Protein 6BZS (pdb70)

Foldseek 3Di:
DADFFKFWAQWWWDQDLPDDTQAGGDGDTFHWLFEEEEEEDPSLCLQVVVVVVVVNTDTNDTDMDGPWFEFEQDQQFDFDQFFLQCRQCVVPDDDPVLLVLLCQQLVNQVVQVPAPVRRRFTDDDVTDDDDRSNRLSSRVSSRLSVVIQEYEYEQSLQVPDDVSSCSNCVQDPFDPHSNRRHHYYHYHHDCPCQQRGQKYFYGGSNYTDDIDHPVVVVVVCDRVVVSVVD

Sequence (230 aa):
AGKDCITIHSATFAWSQESPPCLHRINLTVPQGCLLAVVGPVGAGKSSLLSALLGELSKVEGFVSIEGAVAYVPQEAWVQNTSVVENVCFGQELDPPWLERVLEACALQPDVDSFPEGIHTSIGEQGMNLSGGQKQRLSLARAVYRKAAVYLLDDPLAALDAHVGQHVFNQVIGPGGLLQGTTRILVTHALHILPQADWIIVLANGAIAEMGSYQELLQRKGALVCLLDQ

Organism: Homo sapiens (NCBI:txid9606)

Radius of gyration: 18.15 Å; Cα contacts (8 Å, |Δi|>4): 486; chains: 1; bounding box: 39×46×46 Å

CATH classification: 3.40.50.300

Solvent-accessible surface area: 11329 Å² total; per-residue (Å²): 158,44,152,90,6,0,38,6,107,46,0,13,6,0,168,43,102,156,39,113,56,31,0,83,170,1,74,16,62,4,29,86,24,9,3,4,0,0,0,8,62,150,70,4,16,16,47,13,6,0,19,6,17,57,61,119,16,26,88,60,113,30,110,35,44,50,121,40,69,56,6,73,0,36,87,147,13,172,20,66,102,36,18,1,15,91,1,0,5,96,75,53,139,98,64,84,96,42,6,112,156,0,3,84,7,0,12,2,39,96,28,10,116,88,21,109,100,18,51,121,5,57,1,22,160,183,16,57,138,22,62,56,20,26,71,27,15,2,5,0,0,35,4,1,7,108,133,9,41,0,0,0,0,6,11,1,27,61,102,24,114,72,144,56,12,79,63,0,9,75,92,0,0,0,92,59,7,49,5,105,52,19,0,8,4,7,0,6,95,56,33,134,17,0,76,78,10,69,95,0,1,4,1,45,129,2,31,57,53,23,76,2,30,44,120,91,0,50,158,113,169,24,34,0,34,70,23,65,130,156

B-factor: mean 27.53, std 11.67, range [9.38, 108.37]

GO terms:
  GO:0005576 extracellular region (C, IDA)
  GO:0010467 gene expression (P, IDA)
  GO:0055062 phosphate ion homeostasis (P, IDA)
  GO:0055074 calcium ion homeostasis (P, IDA)
  GO:0046034 ATP metabolic process (P, IDA)
  GO:0015431 ABC-type glutathione S-conjugate transporter activity (F, IDA)
  GO:0005524 ATP binding (F, IDA)
  GO:0009925 basal plasma membrane (C, IDA)
  GO:0016323 basolateral plasma membrane (C, IDA)
  GO:0042626 ATPase-coupled transmembrane transporter activity (F, IDA)
  GO:0015867 ATP transport (P, IDA)
  GO:0071716 leukotriene transport (P, IDA)
  GO:0015431 ABC-type glutathione S-conjugate transporter activity (F, EXP)
  GO:0005524 ATP binding (F, TAS)
  GO:0005886 plasma membrane (C, TAS)
  GO:0009410 response to xenobiotic stimulus (P, TAS)
  GO:0042626 ATPase-coupled transmembrane transporter activity (F, TAS)
  GO:0055085 transmembrane transport (P, TAS)
  GO:0005515 protein binding (F, IPI)
  GO:0005886 plasma membrane (C, IDA)

InterPro domains:
  IPR003439 ABC transporter-like, ATP-binding domain [PF00005] (646-780)
  IPR003439 ABC transporter-like, ATP-binding domain [PF00005] (1283-1430)
  IPR003439 ABC transporter-like, ATP-binding domain [PS50893] (629-853)
  IPR003439 ABC transporter-like, ATP-binding domain [PS50893] (1265-1499)
  IPR003593 AAA+ ATPase domain [SM00382] (655-845)
  IPR003593 AAA+ ATPase domain [SM00382] (1291-1478)
  IPR005292 Multi drug resistance-associated protein [TIGR00957] (27-1502)
  IPR011527 ABC transporter type 1, transmembrane domain [PF00664] (312-578)
  IPR011527 ABC transporter type 1, transmembrane domain [PF00664] (948-1215)
  IPR011527 ABC transporter type 1, transmembrane domain [PS50929] (312-593)
  IPR011527 ABC transporter type 1, transmembrane domain [PS50929] (950-1228)
  IPR017871 ABC transporter-like, conserved site [PS00211] (753-767)
  IPR017871 ABC transporter-like, conserved site [PS00211] (1402-1416)
  IPR027417 P-loop containing nucleoside triphosphate hydrolase [G3DSA:3.40.50.300] (623-859)
  IPR027417 P-loop containing nucleoside triphosphate hydrolase [G3DSA:3.40.50.300] (1251-1496)
  IPR027417 P-loop containing nucleoside triphosphate hydrolase [SSF52540] (627-848)
  IPR027417 P-loop containing nucleoside triphosphate hydrolase [SSF52540] (1257-1498)
  IPR036640 ABC transporter type 1, transmembrane domain superfamily [G3DSA:1.20.1560.10] (281-610)
  IPR036640 ABC transporter type 1, transmembrane domain superfamily [G3DSA:1.20.1560.10] (923-1245)
  IPR036640 ABC transporter type 1, transmembrane domain superfamily [SSF90123] (297-601)

Structure (mmCIF, N/CA/C/O backbone):
data_6BZS
#
_entry.id   6BZS
#
_cell.length_a   94.204
_cell.length_b   94.204
_cell.length_c   46.110
_cell.angle_alpha   90.000
_cell.angle_beta   90.000
_cell.angle_gamma   120.000
#
_symmetry.space_group_name_H-M   'P 32 2 1'
#
loop_
_entity.id
_entity.type
_entity.pdbx_description
1 polymer 'Multidrug resistance-associated protein 6'
2 non-polymer 'SULFATE ION'
3 water water
#
loop_
_atom_site.group_PDB
_atom_site.id
_atom_site.type_symbol
_atom_site.label_atom_id
_atom_site.label_alt_id
_atom_site.label_comp_id
_atom_site.label_asym_id
_atom_site.label_entity_id
_atom_site.label_seq_id
_atom_site.pdbx_PDB_ins_code
_atom_site.Cartn_x
_atom_site.Cartn_y
_atom_site.Cartn_z
_atom_site.occupancy
_atom_site.B_iso_or_equiv
_atom_site.auth_seq_id
_atom_site.auth_comp_id
_atom_site.auth_asym_id
_atom_site.auth_atom_id
_atom_site.pdbx_PDB_model_num
ATOM 1 N N . ALA A 1 3 ? -10.22862 -32.01136 -24.17198 1.000 48.43715 624 ALA A N 1
ATOM 2 C CA . ALA A 1 3 ? -9.47545 -32.44080 -22.99742 1.000 52.03604 624 ALA A CA 1
ATOM 3 C C . ALA A 1 3 ? -8.31189 -31.49791 -22.69644 1.000 45.98497 624 ALA A C 1
ATOM 4 O O . ALA A 1 3 ? -7.78723 -30.83337 -23.59096 1.000 51.77194 624 ALA A O 1
ATOM 6 N N . GLY A 1 4 ? -7.91508 -31.44960 -21.42135 1.000 48.87456 625 GLY A N 1
ATOM 7 C CA . GLY A 1 4 ? -6.82922 -30.59084 -20.99988 1.000 45.88171 625 GLY A CA 1
ATOM 8 C C . GLY A 1 4 ? -5.46215 -31.14216 -21.36577 1.000 35.76601 625 GLY A C 1
ATOM 9 O O . GLY A 1 4 ? -5.30514 -32.31366 -21.70502 1.000 33.88994 625 GLY A O 1
ATOM 10 N N . LYS A 1 5 ? -4.46559 -30.26206 -21.28060 1.000 38.33933 626 LYS A N 1
ATOM 11 C CA . LYS A 1 5 ? -3.09870 -30.59166 -21.66981 1.000 36.62160 626 LYS A CA 1
ATOM 12 C C . LYS A 1 5 ? -2.54916 -31.74113 -20.82325 1.000 29.38176 626 LYS A C 1
ATOM 13 O O . LYS A 1 5 ? -2.93102 -31.92664 -19.66533 1.000 23.98261 626 LYS A O 1
ATOM 19 N N . ASP A 1 6 ? -1.65947 -32.53471 -21.42628 1.000 27.08623 627 ASP A N 1
ATOM 20 C CA . ASP A 1 6 ? -1.00042 -33.63127 -20.72049 1.000 25.36257 627 ASP A CA 1
ATOM 21 C C . ASP A 1 6 ? -0.05373 -33.07647 -19.65778 1.000 27.33023 627 ASP A C 1
ATOM 22 O O . ASP A 1 6 ? 0.88642 -32.34225 -19.97798 1.000 29.26273 627 ASP A O 1
ATOM 27 N N . CYS A 1 7 ? -0.29180 -33.43069 -18.39317 1.000 28.10957 628 CYS A N 1
ATOM 28 C CA . CYS A 1 7 ? 0.56890 -33.00827 -17.29059 1.000 21.71152 628 CYS A CA 1
ATOM 29 C C . CYS A 1 7 ? 1.50451 -34.12418 -16.83729 1.000 18.27683 628 CYS A C 1
ATOM 30 O O . CYS A 1 7 ? 2.72399 -33.94502 -16.80990 1.000 23.37779 628 CYS A O 1
ATOM 33 N N . ILE A 1 8 ? 0.95194 -35.27196 -16.45935 1.000 20.73400 629 ILE A N 1
ATOM 34 C CA . ILE A 1 8 ? 1.73172 -36.43761 -16.05800 1.000 20.81705 629 ILE A CA 1
ATOM 35 C C . ILE A 1 8 ? 1.53603 -37.50954 -17.11446 1.000 19.92153 629 ILE A C 1
ATOM 36 O O . ILE A 1 8 ? 0.40013 -37.79734 -17.50407 1.000 19.49295 629 ILE A O 1
ATOM 41 N N . THR A 1 9 ? 2.63401 -38.09315 -17.58311 1.000 20.99760 630 THR A N 1
ATOM 42 C CA . THR A 1 9 ? 2.58667 -39.19984 -18.53068 1.000 18.61421 630 THR A CA 1
ATOM 43 C C . THR A 1 9 ? 3.31144 -40.38056 -17.90908 1.000 21.66845 630 THR A C 1
ATOM 44 O O . THR A 1 9 ? 4.50145 -40.28510 -17.59104 1.000 20.30005 630 THR A O 1
ATOM 48 N N . ILE A 1 10 ? 2.58933 -41.47680 -17.71298 1.000 23.38448 631 ILE A N 1
ATOM 49 C CA . ILE A 1 10 ? 3.15287 -42.71927 -17.20520 1.000 20.45846 631 ILE A CA 1
ATOM 50 C C . ILE A 1 10 ? 2.97312 -43.75473 -18.30261 1.000 18.79866 631 ILE A C 1
ATOM 51 O O . ILE A 1 10 ? 1.84014 -44.13738 -18.62291 1.000 18.64056 631 ILE A O 1
ATOM 56 N N . HIS A 1 11 ? 4.08954 -44.21865 -18.86433 1.000 23.07963 632 HIS A N 1
ATOM 57 C CA . HIS A 1 11 ? 4.13466 -44.93181 -20.14084 1.000 20.88469 632 HIS A CA 1
ATOM 58 C C . HIS A 1 11 ? 4.78974 -46.29508 -19.93258 1.000 19.14964 632 HIS A C 1
ATOM 59 O O . HIS A 1 11 ? 6.00457 -46.37435 -19.72119 1.000 18.03459 632 HIS A O 1
ATOM 66 N N . SER A 1 12 ? 3.98952 -47.36333 -19.99726 1.000 15.23795 633 SER A N 1
ATOM 67 C CA . SER A 1 12 ? 4.48883 -48.741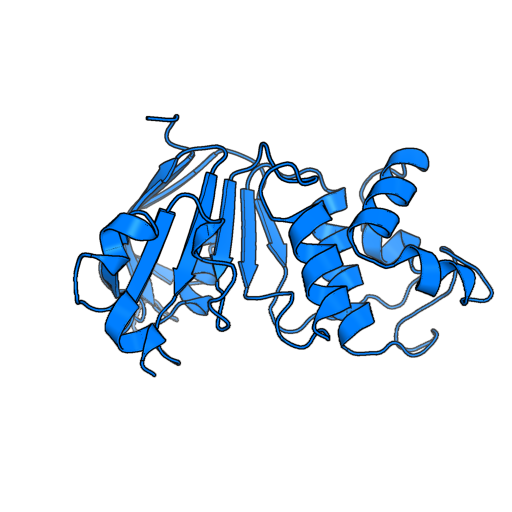49 -19.89569 1.000 16.29496 633 SER A CA 1
ATOM 68 C C . SER A 1 12 ? 5.36916 -48.93637 -18.66095 1.000 18.13092 633 SER A C 1
ATOM 69 O O . SER A 1 12 ? 6.37106 -49.65368 -18.69798 1.000 17.74219 633 SER A O 1
ATOM 72 N N . ALA A 1 13 ? 4.99161 -48.29641 -17.55450 1.000 18.49054 634 ALA A N 1
ATOM 73 C CA . ALA A 1 13 ? 5.87516 -48.16386 -16.40212 1.000 18.92319 634 ALA A CA 1
ATOM 74 C C . ALA A 1 13 ? 5.62266 -49.28773 -15.40319 1.000 16.47213 634 ALA A C 1
ATOM 75 O O . ALA A 1 13 ? 4.49871 -49.45746 -14.91500 1.000 20.42866 634 ALA A O 1
ATOM 77 N N . THR A 1 14 ? 6.67424 -50.04715 -15.10627 1.000 14.26231 635 THR A N 1
ATOM 78 C CA . THR A 1 14 ? 6.65795 -51.12136 -14.12078 1.000 18.43377 635 THR A CA 1
ATOM 79 C C . THR A 1 14 ? 7.67518 -50.78482 -13.03980 1.000 17.94359 635 THR A C 1
ATOM 80 O O . THR A 1 14 ? 8.81278 -50.41875 -13.35278 1.000 21.42539 635 THR A O 1
ATOM 84 N N . PHE A 1 15 ? 7.26818 -50.90772 -11.77692 1.000 15.13975 636 PHE A N 1
ATOM 85 C CA . PHE A 1 15 ? 8.07565 -50.47640 -10.64313 1.000 16.09853 636 PHE A CA 1
ATOM 86 C C . PHE A 1 15 ? 8.24229 -51.60791 -9.63565 1.000 18.28544 636 PHE A C 1
ATOM 87 O O . PHE A 1 15 ? 7.38236 -52.48540 -9.50847 1.000 17.19455 636 PHE A O 1
ATOM 95 N N . ALA A 1 16 ? 9.35110 -51.55686 -8.89759 1.000 17.90074 637 ALA A N 1
ATOM 96 C CA . ALA A 1 16 ? 9.62126 -52.49852 -7.82186 1.000 17.51846 637 ALA A CA 1
ATOM 97 C C . ALA A 1 16 ? 10.43189 -51.78857 -6.74255 1.000 19.39834 637 ALA A C 1
ATOM 98 O O . ALA A 1 16 ? 10.97144 -50.70184 -6.96142 1.000 16.89895 637 ALA A O 1
ATOM 100 N N . TRP A 1 17 ? 10.50676 -52.41373 -5.55780 1.000 14.24789 638 TRP A N 1
ATOM 101 C CA . TRP A 1 17 ? 11.30565 -51.83993 -4.47487 1.000 17.23297 638 TRP A CA 1
ATOM 102 C C . TRP A 1 17 ? 12.79663 -51.91441 -4.77773 1.000 18.26759 638 TRP A C 1
ATOM 103 O O . TRP A 1 17 ? 13.57225 -51.09346 -4.27262 1.000 18.49185 638 TRP A O 1
ATOM 114 N N . SER A 1 18 ? 13.20937 -52.88303 -5.59328 1.000 17.74122 639 SER A N 1
ATOM 115 C CA . SER A 1 18 ? 14.57203 -52.98584 -6.09275 1.000 18.28778 639 SER A CA 1
ATOM 116 C C . SER A 1 18 ? 14.50401 -53.49915 -7.52495 1.000 17.47612 639 SER A C 1
ATOM 117 O O . SER A 1 18 ? 13.45781 -53.95958 -7.98540 1.000 22.38257 639 SER A O 1
ATOM 120 N N . GLN A 1 19 ? 15.62554 -53.41038 -8.24526 1.000 19.30314 640 GLN A N 1
ATOM 121 C CA . GLN A 1 19 ? 15.62472 -53.86184 -9.63668 1.000 25.58726 640 GLN A CA 1
ATOM 122 C C . GLN A 1 19 ? 15.32858 -55.35145 -9.74490 1.000 23.35392 640 GLN A C 1
ATOM 123 O O . GLN A 1 19 ? 14.71513 -55.79010 -10.72372 1.000 22.61768 640 GLN A O 1
ATOM 129 N N . GLU A 1 20 ? 15.72939 -56.13485 -8.74141 1.000 22.43492 641 GLU A N 1
ATOM 130 C CA . GLU A 1 20 ? 15.57816 -57.58316 -8.75628 1.000 22.77170 641 GLU A CA 1
ATOM 131 C C . GLU A 1 20 ? 14.31404 -58.07119 -8.06116 1.000 23.48609 641 GLU A C 1
ATOM 132 O O . GLU A 1 20 ? 14.01638 -59.26643 -8.12940 1.000 21.85619 641 GLU A O 1
ATOM 138 N N . SER A 1 21 ? 13.57302 -57.19913 -7.39174 1.000 22.04040 642 SER A N 1
ATOM 139 C CA . SER A 1 21 ? 12.36609 -57.64845 -6.71587 1.000 21.85393 642 SER A CA 1
ATOM 140 C C . SER A 1 21 ? 11.25073 -57.87033 -7.72858 1.000 16.50424 642 SER A C 1
ATOM 141 O O . SER A 1 21 ? 11.26586 -57.29143 -8.81441 1.000 20.26160 642 SER A O 1
ATOM 144 N N . PRO A 1 22 ? 10.27380 -58.71374 -7.40722 1.000 19.33330 6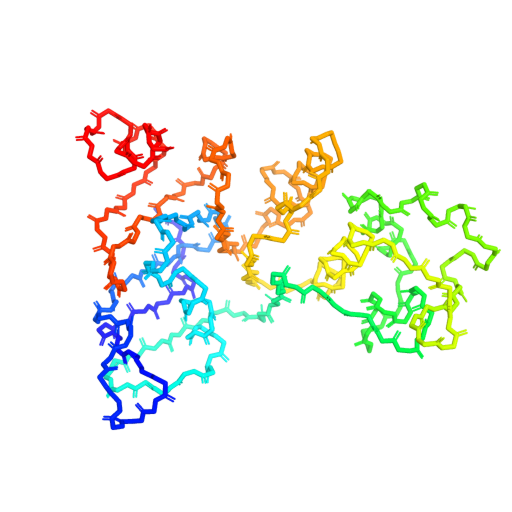43 PRO A N 1
ATOM 145 C CA . PRO A 1 22 ? 9.08324 -58.79172 -8.23997 1.000 17.06013 643 PRO A CA 1
ATOM 146 C C . PRO A 1 22 ? 8.38575 -57.44666 -8.25529 1.000 16.78654 643 PRO A C 1
ATOM 147 O O . PRO A 1 22 ? 8.38060 -56.73313 -7.24147 1.000 21.66159 643 PRO A O 1
ATOM 151 N N . PRO A 1 23 ? 7.82184 -57.04550 -9.38840 1.000 22.75267 644 PRO A N 1
ATOM 152 C CA . PRO A 1 23 ? 7.23716 -55.70352 -9.47325 1.000 18.09902 644 PRO A CA 1
ATOM 153 C C . PRO A 1 23 ? 6.09572 -55.52520 -8.48544 1.000 15.52045 644 PRO A C 1
ATOM 154 O O . PRO A 1 23 ? 5.32742 -56.45156 -8.21738 1.000 15.26217 644 PRO A O 1
ATOM 158 N N . CYS A 1 24 ? 6.00275 -54.31529 -7.93293 1.000 16.18321 645 CYS A N 1
ATOM 159 C CA . CYS A 1 24 ? 4.87852 -53.93109 -7.09104 1.000 13.52447 645 CYS A CA 1
ATOM 160 C C . CYS A 1 24 ? 3.84272 -53.10400 -7.83525 1.000 16.04396 645 CYS A C 1
ATOM 161 O O . CYS A 1 24 ? 2.70883 -52.98664 -7.35928 1.000 18.07655 645 CYS A O 1
ATOM 164 N N . LEU A 1 25 ? 4.21111 -52.51878 -8.97486 1.000 18.10291 646 LEU A N 1
ATOM 165 C CA . LEU A 1 25 ? 3.28175 -51.81626 -9.85106 1.000 16.91330 646 LEU A CA 1
ATOM 166 C C . LEU A 1 25 ? 3.49399 -52.33330 -11.26456 1.000 14.91852 646 LEU A C 1
ATOM 167 O O . LEU A 1 25 ? 4.61717 -52.29100 -11.77928 1.000 13.42169 646 LEU A O 1
ATOM 172 N N . HIS A 1 26 ? 2.41941 -52.81776 -11.88972 1.000 16.89545 647 HIS A N 1
ATOM 173 C CA . HIS A 1 26 ? 2.50349 -53.56343 -13.14498 1.000 19.95867 647 HIS A CA 1
ATOM 174 C C . HIS A 1 26 ? 2.05863 -52.68904 -14.31553 1.000 18.28498 647 HIS A C 1
ATOM 175 O O . HIS A 1 26 ? 0.87285 -52.37267 -14.44266 1.000 17.60016 647 HIS A O 1
ATOM 182 N N . ARG A 1 27 ? 3.01546 -52.31329 -15.16693 1.000 16.59436 648 ARG A N 1
ATOM 183 C CA . ARG A 1 27 ? 2.76151 -51.70913 -16.47368 1.000 20.31967 648 ARG A CA 1
ATOM 184 C C . ARG A 1 27 ? 1.68835 -50.62529 -16.43044 1.000 19.02616 648 ARG A C 1
ATOM 185 O O . ARG A 1 27 ? 0.61761 -50.77860 -17.02962 1.000 19.48744 648 ARG A O 1
ATOM 193 N N . ILE A 1 28 ? 1.95649 -49.53048 -15.71862 1.000 17.58065 649 ILE A N 1
ATOM 194 C CA . ILE A 1 28 ? 1.01993 -48.41609 -15.71084 1.000 13.82866 649 ILE A CA 1
ATOM 195 C C . ILE A 1 28 ? 1.05470 -47.71848 -17.06416 1.000 15.83724 649 ILE A C 1
ATOM 196 O O . ILE A 1 28 ? 2.12455 -47.50852 -17.65071 1.000 17.90136 649 ILE A O 1
ATOM 201 N N . ASN A 1 29 ? -0.12491 -47.37085 -17.57323 1.000 19.09804 650 ASN A N 1
ATOM 202 C CA . ASN A 1 29 ? -0.27030 -46.60433 -18.80706 1.000 15.25471 650 ASN A CA 1
ATOM 203 C C . ASN A 1 29 ? -1.34239 -45.55829 -18.54357 1.000 14.79928 650 ASN A C 1
ATOM 204 O O . ASN A 1 29 ? -2.52744 -45.89358 -18.46863 1.000 17.49322 650 ASN A O 1
ATOM 209 N N . LEU A 1 30 ? -0.93532 -44.29742 -18.40478 1.000 18.68904 651 LEU A N 1
ATOM 210 C CA . LEU A 1 30 ? -1.84227 -43.29749 -17.86145 1.000 17.75673 651 LEU A CA 1
ATOM 211 C C . LEU A 1 30 ? -1.27171 -41.90814 -18.10036 1.000 19.31762 651 LEU A C 1
ATOM 212 O O . LEU A 1 30 ? -0.09183 -41.66783 -17.83706 1.000 18.95191 651 LEU A O 1
ATOM 217 N N . THR A 1 31 ? -2.11953 -40.98830 -18.55559 1.000 18.96012 652 THR A N 1
ATOM 218 C CA . THR A 1 31 ? -1.80982 -39.56899 -18.47730 1.000 15.23848 652 THR A CA 1
ATOM 219 C C . THR A 1 31 ? -2.87204 -38.85644 -17.65725 1.000 18.06329 652 THR A C 1
ATOM 220 O O . THR A 1 31 ? -4.06285 -39.15780 -17.77010 1.000 16.36680 652 THR A O 1
ATOM 224 N N . VAL A 1 32 ? -2.43359 -37.91936 -16.83029 1.000 21.68224 653 VAL A N 1
ATOM 225 C CA . VAL A 1 32 ? -3.32595 -37.06706 -16.05131 1.000 18.69168 653 VAL A CA 1
ATOM 226 C C . VAL A 1 32 ? -3.38012 -35.70031 -16.72238 1.000 17.31408 653 VAL A C 1
ATOM 227 O O . VAL A 1 32 ? -2.32320 -35.10162 -16.95545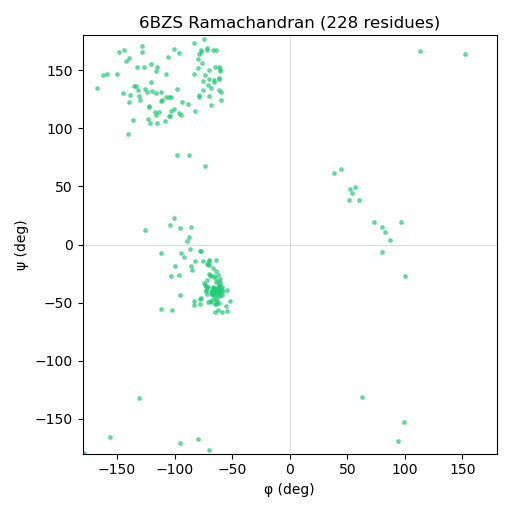 1.000 20.10816 653 VAL A O 1
ATOM 231 N N . PRO A 1 33 ? -4.56154 -35.18000 -17.03863 1.000 16.09236 654 PRO A N 1
ATOM 232 C CA . PRO A 1 33 ? -4.64392 -33.82439 -17.59279 1.000 24.35024 654 PRO A CA 1
ATOM 233 C C . PRO A 1 33 ? -4.30597 -32.76602 -16.55124 1.000 22.45289 654 PRO A C 1
ATOM 234 O O . PRO A 1 33 ? -4.53947 -32.93723 -15.35165 1.000 19.50543 654 PRO A O 1
ATOM 238 N N . GLN A 1 34 ? -3.75620 -31.65300 -17.03164 1.000 23.80896 655 GLN A N 1
ATOM 239 C CA . GLN A 1 34 ? -3.36695 -30.56311 -16.14713 1.000 23.37528 655 GLN A CA 1
ATOM 240 C C . GLN A 1 34 ? -4.59256 -29.93296 -15.49662 1.000 23.10233 655 GLN A C 1
ATOM 241 O O . GLN A 1 34 ? -5.64229 -29.77841 -16.12746 1.000 19.67338 655 GLN A O 1
ATOM 247 N N . GLY A 1 35 ? -4.45257 -29.57361 -14.22171 1.000 20.31579 656 GLY A N 1
ATOM 248 C CA . GLY A 1 35 ? -5.46396 -28.80110 -13.52958 1.000 18.46613 656 GLY A CA 1
ATOM 249 C C . GLY A 1 35 ? -6.62467 -29.58777 -12.97169 1.000 20.88790 656 GLY A C 1
ATOM 250 O O . GLY A 1 35 ? -7.61092 -28.97845 -12.54044 1.000 27.09246 656 GLY A O 1
ATOM 251 N N . CYS A 1 36 ? -6.54626 -30.91279 -12.95823 1.000 15.13915 657 CYS A N 1
ATOM 252 C CA . CYS A 1 36 ? -7.64776 -31.74995 -12.51456 1.000 19.21259 657 CYS A CA 1
ATOM 253 C C . CYS A 1 36 ? -7.36218 -32.33126 -11.13741 1.000 22.29647 657 CYS A C 1
ATOM 254 O O . CYS A 1 36 ? -6.21915 -32.37331 -10.67078 1.000 23.90497 657 CYS A O 1
ATOM 257 N N . LEU A 1 37 ? -8.42926 -32.77369 -10.48809 1.000 20.87703 658 LEU A N 1
ATOM 258 C CA . LEU A 1 37 ? -8.34093 -33.54944 -9.25912 1.000 19.54064 658 LEU A CA 1
ATOM 259 C C . LEU A 1 37 ? -8.60037 -35.00281 -9.63506 1.000 19.71648 658 LEU A C 1
ATOM 260 O O . LEU A 1 37 ? -9.69350 -35.34616 -10.09735 1.000 16.84414 658 LEU A O 1
ATOM 265 N N . LEU A 1 38 ? -7.58864 -35.84648 -9.46947 1.000 20.84372 659 LEU A N 1
ATOM 266 C CA . LEU A 1 38 ? -7.70249 -37.27062 -9.74549 1.000 19.20527 659 LEU A CA 1
ATOM 267 C C . LEU A 1 38 ? -7.72059 -38.02647 -8.42704 1.000 19.15955 659 LEU A C 1
ATOM 268 O O . LEU A 1 38 ? -6.83390 -37.83850 -7.58643 1.000 18.79575 659 LEU A O 1
ATOM 273 N N . ALA A 1 39 ? -8.73397 -38.86437 -8.24019 1.000 17.32860 660 ALA A N 1
ATOM 274 C CA . ALA A 1 39 ? -8.84205 -39.68666 -7.04467 1.000 18.55875 660 ALA A CA 1
ATOM 275 C C . ALA A 1 39 ? -8.30691 -41.07772 -7.34385 1.000 15.86167 660 ALA A C 1
ATOM 276 O O . ALA A 1 39 ? -8.63609 -41.66817 -8.38060 1.000 16.83964 660 ALA A O 1
ATOM 278 N N . VAL A 1 40 ? -7.47900 -41.58900 -6.44182 1.000 13.07282 661 VAL A N 1
ATOM 279 C CA . VAL A 1 40 ? -6.90560 -42.92424 -6.54997 1.000 14.51771 661 VAL A CA 1
ATOM 280 C C . VAL A 1 40 ? -7.47613 -43.75809 -5.41219 1.000 20.28685 661 VAL A C 1
ATOM 281 O O . VAL A 1 40 ? -7.19445 -43.49491 -4.23538 1.000 21.98930 661 VAL A O 1
ATOM 285 N N . VAL A 1 41 ? -8.27371 -44.77018 -5.75486 1.000 16.23460 662 VAL A N 1
ATOM 286 C CA . VAL A 1 41 ? -8.94822 -45.60247 -4.76872 1.000 17.80568 662 VAL A CA 1
ATOM 287 C C . VAL A 1 41 ? -8.67302 -47.06982 -5.07739 1.000 16.37451 662 VAL A C 1
ATOM 288 O O . VAL A 1 41 ? -8.20159 -47.42952 -6.15734 1.000 15.13363 662 VAL A O 1
ATOM 292 N N . GLY A 1 42 ? -8.98384 -47.91643 -4.09880 1.000 18.25533 663 GLY A N 1
ATOM 293 C CA . GLY A 1 42 ? -8.75374 -49.33713 -4.18820 1.000 17.45402 663 GLY A CA 1
ATOM 294 C C . GLY A 1 42 ? -8.54787 -49.93068 -2.80901 1.000 23.57811 663 GLY A C 1
ATOM 295 O O . GLY A 1 42 ? -8.28624 -49.21329 -1.83611 1.000 17.99896 663 GLY A O 1
ATOM 296 N N . PRO A 1 43 ? -8.65504 -51.25590 -2.69897 1.000 19.72529 664 PRO A N 1
ATOM 297 C CA . PRO A 1 43 ? -8.55159 -51.90827 -1.38633 1.000 21.17657 664 PRO A CA 1
ATOM 298 C C . PRO A 1 43 ? -7.17259 -51.71179 -0.77549 1.000 18.02190 664 PRO A C 1
ATOM 299 O O . PRO A 1 43 ? -6.22096 -51.29120 -1.43491 1.000 19.39576 664 PRO A O 1
ATOM 303 N N . VAL A 1 44 ? -7.06498 -52.03894 0.51536 1.000 17.39185 665 VAL A N 1
ATOM 304 C CA . VAL A 1 44 ? -5.76781 -51.97231 1.18055 1.000 17.87671 665 VAL A CA 1
ATOM 305 C C . VAL A 1 44 ? -4.80674 -52.93122 0.49438 1.000 19.15978 665 VAL A C 1
ATOM 306 O O . VAL A 1 44 ? -5.15108 -54.08279 0.20270 1.000 16.54646 665 VAL A O 1
ATOM 310 N N . GLY A 1 45 ? -3.59931 -52.44981 0.20637 1.000 18.59839 666 GLY A N 1
ATOM 311 C CA . GLY A 1 45 ? -2.61384 -53.25389 -0.47730 1.000 15.27556 666 GLY A CA 1
ATOM 312 C C . GLY A 1 45 ? -2.68464 -53.21523 -1.98645 1.000 17.54141 666 GLY A C 1
ATOM 313 O O . GLY A 1 45 ? -1.91895 -53.93251 -2.64008 1.000 17.82876 666 GLY A O 1
ATOM 314 N N . ALA A 1 46 ? -3.57478 -52.40475 -2.56402 1.000 16.18946 667 ALA A N 1
ATOM 315 C CA . ALA A 1 46 ? -3.68944 -52.31111 -4.01468 1.000 17.15946 667 ALA A CA 1
ATOM 316 C C . ALA A 1 46 ? -2.59672 -51.45858 -4.64559 1.000 17.61648 667 ALA A C 1
ATOM 317 O O . ALA A 1 46 ? -2.53526 -51.38313 -5.87439 1.000 16.52948 667 ALA A O 1
ATOM 319 N N . GLY A 1 47 ? -1.74783 -50.82107 -3.84672 1.000 17.10618 668 GLY A N 1
ATOM 320 C CA . GLY A 1 47 ? -0.64907 -50.03405 -4.35946 1.000 14.12611 668 GLY A CA 1
ATOM 321 C C . GLY A 1 47 ? -0.88640 -48.54426 -4.48944 1.000 14.24552 668 GLY A C 1
ATOM 322 O O . GLY A 1 47 ? -0.15296 -47.89037 -5.23632 1.000 17.20277 668 GLY A O 1
ATOM 323 N N . LYS A 1 48 ? -1.88065 -47.98656 -3.79524 1.000 15.00124 669 LYS A N 1
ATOM 324 C CA . LYS A 1 48 ? -2.16865 -46.56189 -3.93682 1.000 15.62977 669 LYS A CA 1
ATOM 325 C C . LYS A 1 48 ? -0.99593 -45.71471 -3.45429 1.000 19.00597 669 LYS A C 1
ATOM 326 O O . LYS A 1 48 ? -0.58307 -44.76545 -4.12895 1.000 17.50423 669 LYS A O 1
ATOM 332 N N . SER A 1 49 ? -0.43800 -46.04921 -2.28641 1.000 17.08590 670 SER A N 1
ATOM 333 C CA . SER A 1 49 ? 0.66204 -45.25541 -1.74539 1.000 19.22628 670 SER A CA 1
ATOM 334 C C . SER A 1 49 ? 1.91735 -45.39126 -2.59559 1.000 18.12980 670 SER A C 1
ATOM 335 O O . SER A 1 49 ? 2.59971 -44.39603 -2.86548 1.000 18.45298 670 SER A O 1
ATOM 338 N N . SER A 1 50 ? 2.23900 -46.61141 -3.02985 1.000 15.21553 671 SER A N 1
ATOM 339 C CA . SER A 1 50 ? 3.42016 -46.80139 -3.86163 1.000 19.61619 671 SER A CA 1
ATOM 340 C C . SER A 1 50 ? 3.30729 -46.08322 -5.20212 1.000 17.93603 671 SER A C 1
ATOM 341 O O . SER A 1 50 ? 4.33776 -45.76990 -5.80900 1.000 17.09790 671 SER A O 1
ATOM 344 N N . LEU A 1 51 ? 2.08713 -45.79860 -5.67106 1.000 17.42386 672 LEU A N 1
ATOM 345 C CA . LEU A 1 51 ? 1.93919 -45.05196 -6.91911 1.000 19.18057 672 LEU A CA 1
ATOM 346 C C . LEU A 1 51 ? 2.46438 -43.63158 -6.77234 1.000 18.77254 672 LEU A C 1
ATOM 347 O O . LEU A 1 51 ? 3.10349 -43.10155 -7.68879 1.000 23.78560 672 LEU A O 1
ATOM 352 N N . LEU A 1 52 ? 2.19876 -42.99406 -5.62992 1.000 19.40729 673 LEU A N 1
ATOM 353 C CA . LEU A 1 52 ? 2.76176 -41.66841 -5.38978 1.000 21.60919 673 LEU A CA 1
ATOM 354 C C . LEU A 1 52 ? 4.27212 -41.74108 -5.21074 1.000 18.14324 673 LEU A C 1
ATOM 355 O O . LEU A 1 52 ? 5.00479 -40.87000 -5.69655 1.000 19.27115 673 LEU A O 1
ATOM 360 N N . SER A 1 53 ? 4.75268 -42.76711 -4.50437 1.000 16.40720 674 SER A N 1
ATOM 361 C CA . SER A 1 53 ? 6.18970 -42.93398 -4.32648 1.000 16.33752 674 SER A CA 1
ATOM 362 C C . SER A 1 53 ? 6.88062 -43.14442 -5.66483 1.000 19.44372 674 SER A C 1
ATOM 363 O O . SER A 1 53 ? 7.99475 -42.65468 -5.88086 1.000 18.88080 674 SER A O 1
ATOM 366 N N . ALA A 1 54 ? 6.23412 -43.87131 -6.57764 1.000 15.09420 675 ALA A N 1
ATOM 367 C CA . ALA A 1 54 ? 6.81733 -44.06927 -7.90013 1.000 18.81562 675 ALA A CA 1
ATOM 368 C C . ALA A 1 54 ? 6.91531 -42.75160 -8.65916 1.000 19.10951 675 ALA A C 1
ATOM 369 O O . ALA A 1 54 ? 7.90169 -42.50542 -9.36311 1.000 20.73131 675 ALA A O 1
ATOM 371 N N . LEU A 1 55 ? 5.91208 -41.87986 -8.50869 1.000 16.72841 676 LEU A N 1
ATOM 372 C CA . LEU A 1 55 ? 5.97461 -40.55914 -9.13141 1.000 15.42460 676 LEU A CA 1
ATOM 373 C C . LEU A 1 55 ? 7.02076 -39.66713 -8.47204 1.000 17.03844 676 LEU A C 1
ATOM 374 O O . LEU A 1 55 ? 7.52026 -38.72926 -9.10452 1.000 17.91112 676 LEU A O 1
ATOM 379 N N . LEU A 1 56 ? 7.35079 -39.92186 -7.20666 1.000 19.93712 677 LEU A N 1
ATOM 380 C CA . LEU A 1 56 ? 8.43155 -39.19485 -6.54997 1.000 20.75134 677 LEU A CA 1
ATOM 381 C C . LEU A 1 56 ? 9.80918 -39.68506 -6.97232 1.000 22.57679 677 LEU A C 1
ATOM 382 O O . LEU A 1 56 ? 10.80943 -39.08316 -6.57235 1.000 24.28566 677 LEU A O 1
ATOM 387 N N . GLY A 1 57 ? 9.88301 -40.75045 -7.76925 1.000 21.53306 678 GLY A N 1
ATOM 388 C CA . GLY A 1 57 ? 11.15824 -41.31264 -8.16548 1.000 24.52017 678 GLY A CA 1
ATOM 389 C C . GLY A 1 57 ? 11.80648 -42.19694 -7.12735 1.000 26.26828 678 GLY A C 1
ATOM 390 O O . GLY A 1 57 ? 12.99559 -42.50759 -7.25139 1.000 25.45975 678 GLY A O 1
ATOM 391 N N . GLU A 1 58 ? 11.05453 -42.62853 -6.11111 1.000 23.91114 679 GLU A N 1
ATOM 392 C CA . GLU A 1 58 ? 11.61530 -43.35654 -4.97879 1.000 24.00135 679 GLU A CA 1
ATOM 393 C C . GLU A 1 58 ? 11.73549 -44.85345 -5.21667 1.000 24.95614 679 GLU A C 1
ATOM 394 O O . GLU A 1 58 ? 12.48884 -45.52313 -4.49948 1.000 30.32710 679 GLU A O 1
ATOM 400 N N . LEU A 1 59 ? 11.01402 -45.39419 -6.18516 1.000 22.58805 680 LEU A N 1
ATOM 401 C CA . LEU A 1 59 ? 11.11046 -46.80434 -6.51923 1.000 26.22879 680 LEU A CA 1
ATOM 402 C C . LEU A 1 59 ? 12.06762 -46.98651 -7.68853 1.000 24.08529 680 LEU A C 1
ATOM 403 O O . LEU A 1 59 ? 12.41554 -46.03166 -8.38709 1.000 23.99972 680 LEU A O 1
ATOM 408 N N . SER A 1 60 ? 12.49861 -48.22699 -7.89819 1.000 17.92430 681 SER A N 1
ATOM 409 C CA . SER A 1 60 ? 13.33515 -48.54333 -9.04776 1.000 23.57896 681 SER A CA 1
ATOM 410 C C . SER A 1 60 ? 12.43173 -48.89535 -10.22639 1.000 23.96618 681 SER A C 1
ATOM 411 O O . SER A 1 60 ? 11.62428 -49.82745 -10.14044 1.000 18.91390 681 SER A O 1
ATOM 414 N N . LYS A 1 61 ? 12.55971 -48.13703 -11.31694 1.000 22.27389 682 LYS A N 1
ATOM 415 C CA . LYS A 1 61 ? 11.73485 -48.32493 -12.50874 1.000 20.02076 682 LYS A CA 1
ATOM 416 C C . LYS A 1 61 ? 12.31703 -49.45227 -13.35403 1.000 22.09015 682 LYS A C 1
ATOM 417 O O . LYS A 1 61 ? 13.42145 -49.33305 -13.89091 1.000 19.61698 682 LYS A O 1
ATOM 423 N N . VAL A 1 62 ? 11.57096 -50.54608 -13.48346 1.000 22.51184 683 VAL A N 1
ATOM 424 C CA . VAL A 1 62 ? 12.05780 -51.69360 -14.24184 1.000 21.11060 683 VAL A CA 1
ATOM 425 C C . VAL A 1 62 ? 11.92001 -51.44972 -15.73984 1.000 25.65258 683 VAL A C 1
ATOM 426 O O . VAL A 1 62 ? 12.85292 -51.69721 -16.51152 1.000 21.33163 683 VAL A O 1
ATOM 430 N N . GLU A 1 63 ? 10.75362 -50.97240 -16.17174 1.000 23.95144 684 GLU A N 1
ATOM 431 C CA . GLU A 1 63 ? 10.50541 -50.62304 -17.56147 1.000 27.95953 684 GLU A CA 1
ATOM 432 C C . GLU A 1 63 ? 9.70005 -49.33683 -17.61025 1.000 25.96387 684 GLU A C 1
ATOM 433 O O . GLU A 1 63 ? 9.03587 -48.96026 -16.64277 1.000 21.45471 684 GLU A O 1
ATOM 439 N N . GLY A 1 64 ? 9.73365 -48.68854 -18.76544 1.000 21.36241 685 GLY A N 1
ATOM 440 C CA . GLY A 1 64 ? 8.83688 -47.58776 -19.02145 1.000 23.52899 685 GLY A CA 1
ATOM 441 C C . GLY A 1 64 ? 9.43077 -46.23450 -18.69833 1.000 22.68022 685 GLY A C 1
ATOM 442 O O . GLY A 1 64 ? 10.62209 -46.06997 -18.42559 1.000 23.53786 685 GLY A O 1
ATOM 443 N N . PHE A 1 65 ? 8.55065 -45.23923 -18.71702 1.000 25.74345 686 PHE A N 1
ATOM 444 C CA . PHE A 1 65 ? 8.97375 -43.85261 -18.64007 1.000 29.77839 686 PHE A CA 1
ATOM 445 C C . PHE A 1 65 ? 7.88936 -43.03491 -17.95500 1.000 25.18928 686 PHE A C 1
ATOM 446 O O . PHE A 1 65 ? 6.69736 -43.32167 -18.08839 1.000 29.41535 686 PHE A O 1
ATOM 454 N N . VAL A 1 66 ? 8.32252 -42.01760 -17.21300 1.000 24.43540 687 VAL A N 1
ATOM 455 C CA . VAL A 1 66 ? 7.44032 -41.08864 -16.51841 1.000 25.60178 687 VAL A CA 1
ATOM 456 C C . VAL A 1 66 ? 7.93751 -39.67452 -16.79082 1.000 25.84397 687 VAL A C 1
ATOM 457 O O . VAL A 1 66 ? 9.14403 -39.41248 -16.74384 1.000 24.31907 687 VAL A O 1
ATOM 461 N N . SER A 1 67 ? 7.01101 -38.76701 -17.08702 1.000 19.93054 688 SER A N 1
ATOM 462 C CA . SER A 1 67 ? 7.31725 -37.35204 -17.21790 1.000 21.11062 688 SER A CA 1
ATOM 463 C C . SER A 1 67 ? 6.25458 -36.54755 -16.48905 1.000 23.06630 688 SER A C 1
ATOM 464 O O . SER A 1 67 ? 5.05867 -36.84185 -16.58741 1.000 19.16757 688 SER A O 1
ATOM 467 N N . ILE A 1 68 ? 6.69795 -35.53893 -15.74757 1.000 21.47487 689 ILE A N 1
ATOM 468 C CA . ILE A 1 68 ? 5.80714 -34.69117 -14.97219 1.000 19.87417 689 ILE A CA 1
ATOM 469 C C . ILE A 1 68 ? 6.16265 -33.23993 -15.25818 1.000 27.08809 689 ILE A C 1
ATOM 470 O O . ILE A 1 68 ? 7.32604 -32.84283 -15.13199 1.000 22.35910 689 ILE A O 1
ATOM 475 N N . GLU A 1 69 ? 5.16205 -32.45300 -15.63360 1.000 23.40150 690 GLU A N 1
ATOM 476 C CA . GLU A 1 69 ? 5.34125 -31.04545 -15.95593 1.000 26.12389 690 GLU A CA 1
ATOM 477 C C . GLU A 1 69 ? 5.05033 -30.21061 -14.71319 1.000 23.81161 690 GLU A C 1
ATOM 478 O O . GLU A 1 69 ? 3.90027 -30.12516 -14.27367 1.000 19.32467 690 GLU A O 1
ATOM 484 N N . GLY A 1 70 ? 6.08388 -29.59667 -14.15460 1.000 22.60230 691 GLY A N 1
ATOM 485 C CA . GLY A 1 70 ? 5.93003 -28.63333 -13.08392 1.000 22.06203 691 GLY A CA 1
ATOM 486 C C . GLY A 1 70 ? 6.50196 -29.13438 -11.76639 1.000 24.33860 691 GLY A C 1
ATOM 487 O O . GLY A 1 70 ? 6.81394 -30.31140 -11.58582 1.000 21.39622 691 GLY A O 1
ATOM 488 N N . ALA A 1 71 ? 6.63703 -28.19590 -10.83242 1.000 19.93981 692 ALA A N 1
ATOM 489 C CA . ALA A 1 71 ? 7.17764 -28.52979 -9.52382 1.000 21.47473 692 ALA A CA 1
ATOM 490 C C . ALA A 1 71 ? 6.18019 -29.38223 -8.74636 1.000 18.93033 692 ALA A C 1
ATOM 491 O O . ALA A 1 71 ? 4.96326 -29.18870 -8.83774 1.000 20.73747 692 ALA A O 1
ATOM 493 N N . VAL A 1 72 ? 6.70107 -30.34452 -7.99039 1.000 19.86671 693 VAL A N 1
ATOM 494 C CA . VAL A 1 72 ? 5.88836 -31.36581 -7.33940 1.000 25.28709 693 VAL A CA 1
ATOM 495 C C . VAL A 1 72 ? 6.01673 -31.20663 -5.83257 1.000 22.94584 693 VAL A C 1
ATOM 496 O O . VAL A 1 72 ? 7.13065 -31.11600 -5.30379 1.000 22.50276 693 VAL A O 1
ATOM 500 N N . ALA A 1 73 ? 4.87855 -31.17024 -5.14879 1.000 19.18894 694 ALA A N 1
ATOM 501 C CA . ALA A 1 73 ? 4.82617 -31.14956 -3.69768 1.000 21.25669 694 ALA A CA 1
ATOM 502 C C . ALA A 1 73 ? 4.14506 -32.41692 -3.20553 1.000 20.51797 694 ALA A C 1
ATOM 503 O O . ALA A 1 73 ? 3.26362 -32.96378 -3.87471 1.000 22.85377 694 ALA A O 1
ATOM 505 N N . TYR A 1 74 ? 4.54459 -32.86742 -2.01836 1.000 23.73541 695 TYR A N 1
ATOM 506 C CA . TYR A 1 74 ? 4.10111 -34.14288 -1.47279 1.000 21.91196 695 TYR A CA 1
ATOM 507 C C . TYR A 1 74 ? 3.63235 -33.96187 -0.03598 1.000 20.33190 695 TYR A C 1
ATOM 508 O O . TYR A 1 74 ? 4.31727 -33.32352 0.76724 1.000 23.27032 695 TYR A O 1
ATOM 517 N N . VAL A 1 75 ? 2.46873 -34.52336 0.27935 1.000 17.90220 696 VAL A N 1
ATOM 518 C CA . VAL A 1 75 ? 1.97437 -34.59354 1.65042 1.000 27.56894 696 VAL A CA 1
ATOM 519 C C . VAL A 1 75 ? 1.88586 -36.06139 2.05635 1.000 27.71719 696 VAL A C 1
ATOM 520 O O . VAL A 1 75 ? 1.04507 -36.80112 1.52396 1.000 22.92020 696 VAL A O 1
ATOM 524 N N . PRO A 1 76 ? 2.72235 -36.52200 2.98354 1.000 26.87717 697 PRO A N 1
ATOM 525 C CA . PRO A 1 76 ? 2.70316 -37.93853 3.37127 1.000 30.19413 697 PRO A CA 1
ATOM 526 C C . PRO A 1 76 ? 1.46759 -38.27798 4.18901 1.000 25.19911 697 PRO A C 1
ATOM 527 O O . PRO A 1 76 ? 0.73725 -37.41133 4.66883 1.000 28.28418 697 PRO A O 1
ATOM 531 N N . GLN A 1 77 ? 1.24909 -39.58309 4.35710 1.000 26.49194 698 GLN A N 1
ATOM 532 C CA . GLN A 1 77 ? 0.13197 -40.04511 5.17527 1.000 28.93704 698 GLN A CA 1
ATOM 533 C C . GLN A 1 77 ? 0.39820 -39.81061 6.65975 1.000 32.37378 698 GLN A C 1
ATOM 534 O O . GLN A 1 77 ? -0.51108 -39.43855 7.41103 1.000 31.53938 698 GLN A O 1
ATOM 540 N N . GLU A 1 78 ? 1.63180 -40.03035 7.10158 1.000 26.54308 699 GLU A N 1
ATOM 541 C CA . GLU A 1 78 ? 2.03800 -39.77194 8.47615 1.000 37.32196 699 GLU A CA 1
ATOM 542 C C . GLU A 1 78 ? 2.94251 -38.54707 8.46674 1.000 35.26522 699 GLU A C 1
ATOM 543 O O . GLU A 1 78 ? 4.09672 -38.61911 8.02840 1.000 30.99041 699 GLU A O 1
ATOM 549 N N . ALA A 1 79 ? 2.41170 -37.42699 8.94101 1.000 32.64851 700 ALA A N 1
ATOM 550 C CA . ALA A 1 79 ? 3.15722 -36.18337 8.96401 1.000 34.16196 700 ALA A CA 1
ATOM 551 C C . ALA A 1 79 ? 4.13511 -36.15325 10.13245 1.000 37.76167 700 ALA A C 1
ATOM 552 O O . ALA A 1 79 ? 4.04759 -36.93474 11.08383 1.000 37.99201 700 ALA A O 1
ATOM 554 N N . TRP A 1 80 ? 5.07474 -35.22011 10.04547 1.000 37.90659 701 TRP A N 1
ATOM 555 C CA . TRP A 1 80 ? 6.00505 -34.93900 11.12517 1.000 41.36026 701 TRP A CA 1
ATOM 556 C C . TRP A 1 80 ? 6.53624 -33.53119 10.91540 1.000 38.76811 701 TRP A C 1
ATOM 557 O O . TRP A 1 80 ? 6.67752 -33.07170 9.77961 1.000 36.11849 701 TRP A O 1
ATOM 568 N N . VAL A 1 81 ? 6.81402 -32.84768 12.01751 1.000 36.95633 702 VAL A N 1
ATOM 569 C CA . VAL A 1 81 ? 7.17830 -31.44104 11.96602 1.000 34.13874 702 VAL A CA 1
ATOM 570 C C . VAL A 1 81 ? 8.60575 -31.26972 12.45591 1.000 39.26857 702 VAL A C 1
ATOM 571 O O . VAL A 1 81 ? 9.11340 -32.05605 13.26217 1.000 39.16865 702 VAL A O 1
ATOM 575 N N . GLN A 1 82 ? 9.25548 -30.22458 11.95789 1.000 36.66544 703 GLN A N 1
ATOM 576 C CA . GLN A 1 82 ? 10.63924 -29.95513 12.32075 1.000 39.55089 703 GLN A CA 1
ATOM 577 C C . GLN A 1 82 ? 10.73608 -29.28901 13.67785 1.000 48.23041 703 GLN A C 1
ATOM 578 O O . GLN A 1 82 ? 9.77998 -28.66812 14.16180 1.000 41.25919 703 GLN A O 1
ATOM 584 N N . ASN A 1 83 ? 11.92613 -29.37721 14.27408 1.000 49.21184 704 ASN A N 1
ATOM 585 C CA . ASN A 1 83 ? 12.20925 -28.81053 15.59693 1.000 51.14375 704 ASN A CA 1
ATOM 586 C C . ASN A 1 83 ? 12.31911 -27.29603 15.48367 1.000 53.34311 704 ASN A C 1
ATOM 587 O O . ASN A 1 83 ? 13.38749 -26.69807 15.64707 1.000 52.93059 704 ASN A O 1
ATOM 592 N N . THR A 1 84 ? 11.19763 -26.65899 15.18053 1.000 49.54344 705 THR A N 1
ATOM 593 C CA . THR A 1 84 ? 11.23859 -25.22075 14.92642 1.000 45.50686 705 THR A CA 1
ATOM 594 C C . THR A 1 84 ? 9.86061 -24.62143 15.19585 1.000 41.08298 705 THR A C 1
ATOM 595 O O . THR A 1 84 ? 9.00490 -25.25205 15.82506 1.000 46.02573 705 THR A O 1
ATOM 599 N N . SER A 1 85 ? 9.65404 -23.39167 14.73034 1.000 39.43702 706 SER A N 1
ATOM 600 C CA . SER A 1 85 ? 8.41182 -22.66550 14.94950 1.000 38.52167 706 SER A CA 1
ATOM 601 C C . SER A 1 85 ? 7.36983 -23.07571 13.90697 1.000 33.73161 706 SER A C 1
ATOM 602 O O . SER A 1 85 ? 7.65166 -23.81968 12.96312 1.000 31.93114 706 SER A O 1
ATOM 605 N N . VAL A 1 86 ? 6.14248 -22.58554 14.09294 1.000 34.38046 707 VAL A N 1
ATOM 606 C CA . VAL A 1 86 ? 5.06397 -22.86120 13.14545 1.000 28.61117 707 VAL A CA 1
ATOM 607 C C . VAL A 1 86 ? 5.40468 -22.30151 11.76867 1.000 26.41834 707 VAL A C 1
ATOM 608 O O . VAL A 1 86 ? 5.31711 -23.00651 10.75686 1.000 28.59892 707 VAL A O 1
ATOM 612 N N . VAL A 1 87 ? 5.80614 -21.02693 11.70910 1.000 24.16104 708 VAL A N 1
ATOM 613 C CA . VAL A 1 87 ? 6.03584 -20.38710 10.41403 1.000 27.91070 708 VAL A CA 1
ATOM 614 C C . VAL A 1 87 ? 7.21901 -21.02571 9.69751 1.000 29.97685 708 VAL A C 1
ATOM 615 O O . VAL A 1 87 ? 7.18601 -21.22661 8.47842 1.000 29.04891 708 VAL A O 1
ATOM 619 N N . GLU A 1 88 ? 8.27268 -21.37308 10.43746 1.000 32.18485 709 GLU A N 1
ATOM 620 C CA . GLU A 1 88 ? 9.40893 -22.04582 9.81910 1.000 34.36991 709 GLU A CA 1
ATOM 621 C C . GLU A 1 88 ? 9.03241 -23.42594 9.29220 1.000 31.51126 709 GLU A C 1
ATOM 622 O O . GLU A 1 88 ? 9.63732 -23.90405 8.32671 1.000 28.61620 709 GLU A O 1
ATOM 628 N N . ASN A 1 89 ? 8.04092 -24.07599 9.90529 1.000 30.28110 710 ASN A N 1
ATOM 629 C CA . ASN A 1 89 ? 7.58421 -25.37027 9.40831 1.000 28.25268 710 ASN A CA 1
ATOM 630 C C . ASN A 1 89 ? 6.79199 -25.22135 8.11723 1.000 29.26780 710 ASN A C 1
ATOM 631 O O . ASN A 1 89 ? 6.86803 -26.08201 7.23465 1.000 30.39507 710 ASN A O 1
ATOM 636 N N . VAL A 1 90 ? 6.01592 -24.14594 7.99194 1.000 22.67945 711 VAL A N 1
ATOM 637 C CA . VAL A 1 90 ? 5.21618 -23.95287 6.78926 1.000 25.28471 711 VAL A CA 1
ATOM 638 C C . VAL A 1 90 ? 6.07929 -23.43425 5.64836 1.000 29.35264 711 VAL A C 1
ATOM 639 O O . VAL A 1 90 ? 6.06503 -23.98532 4.54164 1.000 29.20342 711 VAL A O 1
ATOM 643 N N . CYS A 1 91 ? 6.83913 -22.36566 5.90254 1.000 29.82559 712 CYS A N 1
ATOM 644 C CA . CYS A 1 91 ? 7.68026 -21.77757 4.86599 1.000 31.12580 712 CYS A CA 1
ATOM 645 C C . CYS A 1 91 ? 8.76770 -22.74983 4.42636 1.000 35.14201 712 CYS A C 1
ATOM 646 O O . CYS A 1 91 ? 8.97989 -22.95387 3.22466 1.000 38.81526 712 CYS A O 1
ATOM 649 N N . PHE A 1 92 ? 9.46224 -23.36273 5.38805 1.000 33.82734 713 PHE A N 1
ATOM 650 C CA . PHE A 1 92 ? 10.37478 -24.47850 5.11823 1.000 37.24926 713 PHE A CA 1
ATOM 651 C C . PHE A 1 92 ? 11.40936 -24.12153 4.05201 1.000 36.30347 713 PHE A C 1
ATOM 652 O O . PHE A 1 92 ? 11.67808 -24.89752 3.13270 1.000 38.97110 713 PHE A O 1
ATOM 660 N N . GLY A 1 93 ? 11.99122 -22.92607 4.17003 1.000 38.71181 714 GLY A N 1
ATOM 661 C CA . GLY A 1 93 ? 12.96665 -22.42556 3.23006 1.000 32.51713 714 GLY A CA 1
ATOM 662 C C . GLY A 1 93 ? 12.41112 -21.44294 2.21645 1.000 40.17338 714 GLY A C 1
ATOM 663 O O . GLY A 1 93 ? 13.16117 -20.59981 1.71140 1.000 47.56110 714 GLY A O 1
ATOM 664 N N . GLN A 1 94 ? 11.11981 -21.53444 1.90494 1.000 41.44785 715 GLN A N 1
ATOM 665 C CA . GLN A 1 94 ? 10.50062 -20.58851 0.98622 1.000 43.75422 715 GLN A CA 1
ATOM 666 C C . GLN A 1 94 ? 10.51383 -19.18330 1.57922 1.000 40.57324 715 GLN A C 1
ATOM 667 O O . GLN A 1 94 ? 10.52285 -18.99797 2.79882 1.000 38.46330 715 GLN A O 1
ATOM 673 N N . GLU A 1 95 ? 10.51785 -18.18608 0.70068 1.000 42.62769 716 GLU A N 1
ATOM 674 C CA . GLU A 1 95 ? 10.52200 -16.80223 1.15102 1.000 44.53935 716 GLU A CA 1
ATOM 675 C C . GLU A 1 95 ? 9.21862 -16.47502 1.86784 1.000 38.79394 716 GLU A C 1
ATOM 676 O O . GLU A 1 95 ? 8.13765 -16.90473 1.45505 1.000 35.58689 716 GLU A O 1
ATOM 682 N N . LEU A 1 96 ? 9.33030 -15.70969 2.95076 1.000 37.23991 717 LEU A N 1
ATOM 683 C CA . LEU A 1 96 ? 8.17940 -15.37849 3.77964 1.000 42.54645 717 LEU A CA 1
ATOM 684 C C . LEU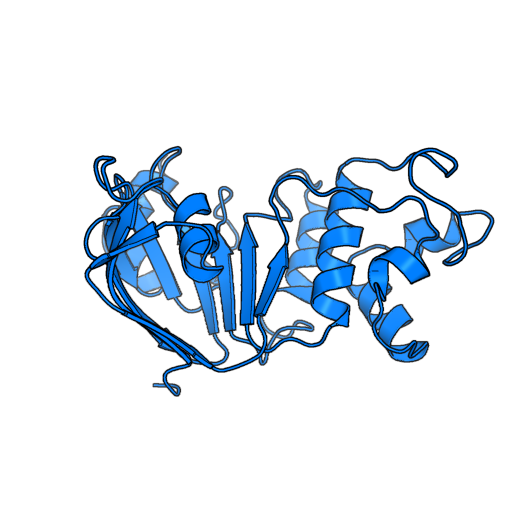 A 1 96 ? 7.31502 -14.32618 3.09381 1.000 35.28019 717 LEU A C 1
ATOM 685 O O . LEU A 1 96 ? 7.82279 -13.31822 2.59259 1.000 38.79624 717 LEU A O 1
ATOM 690 N N . ASP A 1 97 ? 6.00584 -14.57153 3.07709 1.000 33.37178 718 ASP A N 1
ATOM 691 C CA . ASP A 1 97 ? 5.02677 -13.67418 2.46636 1.000 28.75622 718 ASP A CA 1
ATOM 692 C C . ASP A 1 97 ? 3.81054 -13.65450 3.38609 1.000 34.94761 718 ASP A C 1
ATOM 693 O O . ASP A 1 97 ? 2.93103 -14.52379 3.27768 1.000 33.20052 718 ASP A O 1
ATOM 698 N N . PRO A 1 98 ? 3.72049 -12.67888 4.28895 1.000 37.64792 719 PRO A N 1
ATOM 699 C CA . PRO A 1 98 ? 2.75250 -12.75929 5.40279 1.000 34.00259 719 PRO A CA 1
ATOM 700 C C . PRO A 1 98 ? 1.32142 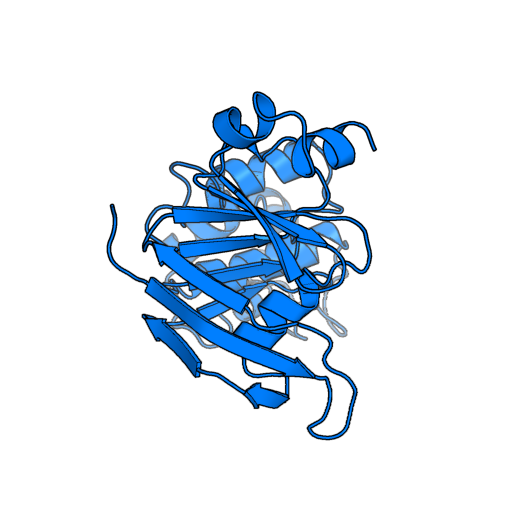-12.97811 4.93303 1.000 33.33921 719 PRO A C 1
ATOM 701 O O . PRO A 1 98 ? 0.67220 -13.92453 5.40261 1.000 34.57757 719 PRO A O 1
ATOM 705 N N . PRO A 1 99 ? 0.77649 -12.15786 4.01859 1.000 36.48430 720 PRO A N 1
ATOM 706 C CA . PRO A 1 99 ? -0.63618 -12.37007 3.64742 1.000 35.05221 720 PRO A CA 1
ATOM 707 C C . PRO A 1 99 ? -0.89796 -13.73989 3.04295 1.000 34.90226 720 PRO A C 1
ATOM 708 O O . PRO A 1 99 ? -1.98382 -14.30053 3.24244 1.000 36.22591 720 PRO A O 1
ATOM 712 N N . TRP A 1 100 ? 0.07067 -14.29671 2.31282 1.000 25.00209 721 TRP A N 1
ATOM 713 C CA . TRP A 1 100 ? -0.08752 -15.63780 1.76120 1.000 28.87690 721 TRP A CA 1
ATOM 714 C C . TRP A 1 100 ? -0.00697 -16.69291 2.85688 1.000 26.62856 721 TRP A C 1
ATOM 715 O O . TRP A 1 100 ? -0.72298 -17.69938 2.81115 1.000 25.94301 721 TRP A O 1
ATOM 726 N N . LEU A 1 101 ? 0.85457 -16.47834 3.85353 1.000 30.68213 722 LEU A N 1
ATOM 727 C CA . LEU A 1 101 ? 0.89323 -17.37969 5.00053 1.000 29.72843 722 LEU A CA 1
ATOM 728 C C . LEU A 1 101 ? -0.43911 -17.39377 5.73659 1.000 27.57837 722 LEU A C 1
ATOM 729 O O . LEU A 1 101 ? -0.93948 -18.46080 6.11090 1.000 24.80303 722 LEU A O 1
ATOM 734 N N . GLU A 1 102 ? -1.02409 -16.21474 5.96065 1.000 24.67089 723 GLU A N 1
ATOM 735 C CA . GLU A 1 102 ? -2.30929 -16.14239 6.64630 1.000 30.35410 723 GLU A CA 1
ATOM 736 C C . GLU A 1 102 ? -3.38728 -16.89133 5.87556 1.000 29.54928 723 GLU A C 1
ATOM 737 O O . GLU A 1 102 ? -4.20722 -17.60199 6.46862 1.000 22.89199 723 GLU A O 1
ATOM 743 N N . ARG A 1 103 ? -3.39887 -16.74607 4.54928 1.000 24.87366 724 ARG A N 1
ATOM 744 C CA . ARG A 1 103 ? -4.40498 -17.42738 3.74170 1.000 25.06135 724 ARG A CA 1
ATOM 745 C C . ARG A 1 103 ? -4.21580 -18.93868 3.78498 1.000 18.27525 724 ARG A C 1
ATOM 746 O O . ARG A 1 103 ? -5.19695 -19.69038 3.76809 1.000 24.89213 724 ARG A O 1
ATOM 754 N N . VAL A 1 104 ? -2.96392 -19.40510 3.80867 1.000 19.32068 725 VAL A N 1
ATOM 755 C CA . VAL A 1 104 ? -2.70446 -20.84261 3.86266 1.000 21.40514 725 VAL A CA 1
ATOM 756 C C . VAL A 1 104 ? -3.12601 -21.40499 5.21385 1.000 17.61343 725 VAL A C 1
ATOM 757 O O . VAL A 1 104 ? -3.84295 -22.40972 5.28992 1.000 16.93186 725 VAL A O 1
ATOM 761 N N . LEU A 1 105 ? -2.68761 -20.76228 6.30003 1.000 21.39578 726 LEU A N 1
ATOM 762 C CA . LEU A 1 105 ? -3.12578 -21.16649 7.63360 1.000 18.67241 726 LEU A CA 1
ATOM 763 C C . LEU A 1 105 ? -4.64461 -21.19385 7.73044 1.000 18.73539 726 LEU A C 1
ATOM 764 O O . LEU A 1 105 ? -5.22183 -22.09617 8.35190 1.000 21.48878 726 LEU A O 1
ATOM 769 N N . GLU A 1 106 ? -5.30902 -20.21726 7.11272 1.000 16.24772 727 GLU A N 1
ATOM 770 C CA . GLU A 1 106 ? -6.76237 -20.14504 7.19247 1.000 22.58705 727 GLU A CA 1
ATOM 771 C C . GLU A 1 106 ? -7.39875 -21.34177 6.50319 1.000 20.42952 727 GLU A C 1
ATOM 772 O O . GLU A 1 106 ? -8.22908 -22.04432 7.09068 1.000 22.72251 727 GLU A O 1
ATOM 778 N N . ALA A 1 107 ? -6.98761 -21.60492 5.26105 1.000 19.05375 728 ALA A N 1
ATOM 779 C CA . ALA A 1 107 ? -7.57605 -22.68180 4.47617 1.000 18.98251 728 ALA A CA 1
ATOM 780 C C . ALA A 1 107 ? -7.36453 -24.04657 5.12404 1.000 16.98433 728 ALA A C 1
ATOM 781 O O . ALA A 1 107 ? -8.23641 -24.91801 5.03047 1.000 16.46016 728 ALA A O 1
ATOM 783 N N . CYS A 1 108 ? -6.22454 -24.25192 5.78194 1.000 17.11244 729 CYS A N 1
ATOM 784 C CA . CYS A 1 108 ? -5.89579 -25.52307 6.41227 1.000 16.66155 729 CYS A CA 1
ATOM 785 C C . CYS A 1 108 ? -6.46624 -25.65492 7.82266 1.000 18.86605 729 CYS A C 1
ATOM 786 O O . CYS A 1 108 ? -6.03317 -26.54230 8.56584 1.000 16.06111 729 CYS A O 1
ATOM 789 N N . ALA A 1 109 ? -7.41287 -24.78694 8.20146 1.000 16.39335 730 ALA A N 1
ATOM 790 C CA . ALA A 1 109 ? -8.10006 -24.84434 9.49726 1.000 16.82848 730 ALA A CA 1
ATOM 791 C C . ALA A 1 109 ? -7.12080 -24.71153 10.65978 1.000 22.41854 730 ALA A C 1
ATOM 792 O O . ALA A 1 109 ? -7.27132 -25.35307 11.69922 1.000 21.62936 730 ALA A O 1
ATOM 794 N N . LEU A 1 110 ? -6.11304 -23.85897 10.49007 1.000 26.21502 731 LEU A N 1
ATOM 795 C CA . LEU A 1 110 ? -5.08507 -23.68370 11.50263 1.000 26.37445 731 LEU A CA 1
ATOM 796 C C . LEU A 1 110 ? -5.12519 -22.32619 12.18113 1.000 25.45373 731 LEU A C 1
ATOM 797 O O . LEU A 1 110 ? -4.37212 -22.11577 13.13706 1.000 24.99426 731 LEU A O 1
ATOM 802 N N . GLN A 1 111 ? -5.96444 -21.40049 11.71424 1.000 29.05091 732 GLN A N 1
ATOM 803 C CA . GLN A 1 111 ? -5.99405 -20.06583 12.30422 1.000 34.26803 732 GLN A CA 1
ATOM 804 C C . GLN A 1 111 ? -6.49767 -20.09698 13.74456 1.000 33.35365 732 GLN A C 1
ATOM 805 O O . GLN A 1 111 ? -5.92635 -19.40345 14.59557 1.000 39.23061 732 GLN A O 1
ATOM 811 N N . PRO A 1 112 ? -7.54945 -20.86171 14.07415 1.000 31.00116 733 PRO A N 1
ATOM 812 C CA . PRO A 1 112 ? -7.89375 -21.00149 15.49993 1.000 36.41228 733 PRO A CA 1
ATOM 813 C C . PRO A 1 112 ? -6.75944 -21.57354 16.33283 1.000 38.85927 733 PRO A C 1
ATOM 814 O O . PRO A 1 112 ? -6.48466 -21.06681 17.42768 1.000 39.32369 733 PRO A O 1
ATOM 818 N N . ASP A 1 113 ? -6.08108 -22.61228 15.83806 1.000 34.30669 734 ASP A N 1
ATOM 819 C CA . ASP A 1 113 ? -4.98440 -23.20297 16.59849 1.000 34.88365 734 ASP A CA 1
ATOM 820 C C . ASP A 1 113 ? -3.86332 -22.19692 16.82566 1.000 34.02130 734 ASP A C 1
ATOM 821 O O . ASP A 1 113 ? -3.23488 -22.18999 17.88967 1.000 31.87062 734 ASP A O 1
ATOM 826 N N . VAL A 1 114 ? -3.59219 -21.34515 15.83290 1.000 31.32055 735 VAL A N 1
ATOM 827 C CA . VAL A 1 114 ? -2.50264 -20.38024 15.95305 1.000 34.10491 735 VAL A CA 1
ATOM 828 C C . VAL A 1 114 ? -2.82030 -19.33457 17.01818 1.000 39.12614 735 VAL A C 1
ATOM 829 O O . VAL A 1 114 ? -1.95343 -18.96812 17.82186 1.000 34.59794 735 VAL A O 1
ATOM 833 N N . ASP A 1 115 ? -4.06562 -18.84693 17.05160 1.000 38.46375 736 ASP A N 1
ATOM 834 C CA . ASP A 1 115 ? -4.45933 -17.88792 18.08171 1.000 42.60352 736 ASP A CA 1
ATOM 835 C C . ASP A 1 115 ? -4.27183 -18.46665 19.47823 1.000 33.42893 736 ASP A C 1
ATOM 836 O O . ASP A 1 115 ? -3.87947 -17.75127 20.40616 1.000 39.37242 736 ASP A O 1
ATOM 841 N N . SER A 1 116 ? -4.53549 -19.76542 19.64408 1.000 37.98741 737 SER A N 1
ATOM 842 C CA . SER A 1 116 ? -4.40330 -20.39876 20.95172 1.000 44.08494 737 SER A CA 1
ATOM 843 C C . SER A 1 116 ? -2.94993 -20.57521 21.38052 1.000 42.95199 737 SER A C 1
ATOM 844 O O . SER A 1 116 ? -2.69348 -20.81654 22.56623 1.000 53.44848 737 SER A O 1
ATOM 847 N N . PHE A 1 117 ? -1.99858 -20.47271 20.45339 1.000 33.69803 738 PHE A N 1
ATOM 848 C CA . PHE A 1 117 ? -0.60982 -20.67985 20.82469 1.000 36.03665 738 PHE A CA 1
ATOM 849 C C . PHE A 1 117 ? -0.02368 -19.39945 21.41768 1.000 34.75105 738 PHE A C 1
ATOM 850 O O . PHE A 1 117 ? -0.39991 -18.29384 21.01959 1.000 33.40662 738 PHE A O 1
ATOM 858 N N . PRO A 1 118 ? 0.89538 -19.52199 22.37964 1.000 41.55113 739 PRO A N 1
ATOM 859 C CA . PRO A 1 118 ? 1.42934 -18.30522 23.02203 1.000 44.95361 739 PRO A CA 1
ATOM 860 C C . PRO A 1 118 ? 2.18019 -17.40278 22.05979 1.000 40.04627 739 PRO A C 1
ATOM 861 O O . PRO A 1 118 ? 1.91725 -16.19618 22.01362 1.000 42.83155 739 PRO A O 1
ATOM 865 N N . GLU A 1 119 ? 3.10629 -17.95644 21.28041 1.000 38.72452 740 GLU A N 1
ATOM 866 C CA . GLU A 1 119 ? 3.88521 -17.18331 20.32362 1.000 41.16303 740 GLU A CA 1
ATOM 867 C C . GLU A 1 119 ? 3.19537 -17.05174 18.96912 1.000 38.38756 740 GLU A C 1
ATOM 868 O O . GLU A 1 119 ? 3.80803 -16.53982 18.02765 1.000 30.81551 740 GLU A O 1
ATOM 874 N N . GLY A 1 120 ? 1.95285 -17.51211 18.84367 1.000 32.23592 741 GLY A N 1
ATOM 875 C CA . GLY A 1 120 ? 1.28560 -17.44603 17.55247 1.000 27.66684 741 GLY A CA 1
ATOM 876 C C . GLY A 1 120 ? 2.02306 -18.29588 16.53600 1.000 35.53018 741 GLY A C 1
ATOM 877 O O . GLY A 1 120 ? 2.37358 -19.45251 16.79581 1.000 32.44546 741 GLY A O 1
ATOM 878 N N . ILE A 1 121 ? 2.29168 -17.71855 15.36228 1.000 27.50590 742 ILE A N 1
ATOM 879 C CA . ILE A 1 121 ? 3.03085 -18.45039 14.33958 1.000 31.83490 742 ILE A CA 1
ATOM 880 C C . ILE A 1 121 ? 4.48923 -18.66178 14.70834 1.000 29.73999 742 ILE A C 1
ATOM 881 O O . ILE A 1 121 ? 5.17018 -19.46472 14.06116 1.000 28.90555 742 ILE A O 1
ATOM 886 N N . HIS A 1 122 ? 4.98850 -17.96699 15.72891 1.000 28.12207 743 HIS A N 1
ATOM 887 C CA . HIS A 1 122 ? 6.37812 -18.08780 16.14466 1.000 29.53189 743 HIS A CA 1
ATOM 888 C C . HIS A 1 122 ? 6.56364 -19.08334 17.27967 1.000 34.88747 743 HIS A C 1
ATOM 889 O O . HIS A 1 122 ? 7.62429 -19.09564 17.91307 1.000 31.74358 743 HIS A O 1
ATOM 896 N N . THR A 1 123 ? 5.55821 -19.91526 17.54832 1.000 39.13786 744 THR A N 1
ATOM 897 C CA . THR A 1 123 ? 5.63310 -20.88696 18.62994 1.000 34.57260 744 THR A CA 1
ATOM 898 C C . THR A 1 123 ? 6.45087 -22.09261 18.19677 1.000 38.65934 744 THR A C 1
ATOM 899 O O . THR A 1 123 ? 6.19089 -22.68202 17.14282 1.000 38.09105 744 THR A O 1
ATOM 903 N N . SER A 1 124 ? 7.43288 -22.45806 19.01809 1.000 39.82461 745 SER A N 1
ATOM 904 C CA . SER A 1 124 ? 8.26131 -23.61968 18.73262 1.000 41.06828 745 SER A CA 1
ATOM 905 C C . SER A 1 124 ? 7.44712 -24.89750 18.86206 1.000 42.13244 745 SER A C 1
ATOM 906 O O . SER A 1 124 ? 6.67934 -25.07234 19.81190 1.000 43.65563 745 SER A O 1
ATOM 909 N N . ILE A 1 125 ? 7.61193 -25.78930 17.88795 1.000 41.58826 746 ILE A N 1
ATOM 910 C CA . ILE A 1 125 ? 7.03926 -27.12395 17.93197 1.000 45.40261 746 ILE A CA 1
ATOM 911 C C . ILE A 1 125 ? 8.15833 -28.12099 17.65478 1.000 50.41846 746 ILE A C 1
ATOM 912 O O . ILE A 1 125 ? 9.27665 -27.75144 17.29373 1.000 46.73530 746 ILE A O 1
ATOM 917 N N . GLY A 1 126 ? 7.84581 -29.39895 17.84121 1.000 48.88834 747 GLY A N 1
ATOM 918 C CA . GLY A 1 126 ? 8.86558 -30.42674 17.79328 1.000 54.12576 747 GLY A CA 1
ATOM 919 C C . GLY A 1 126 ? 9.31435 -30.84652 19.17962 1.000 62.95735 747 GLY A C 1
ATOM 920 O O . GLY A 1 126 ? 8.55151 -30.72955 20.14431 1.000 61.48462 747 GLY A O 1
ATOM 921 N N . GLU A 1 127 ? 10.55760 -31.32066 19.29346 1.000 68.50915 748 GLU A N 1
ATOM 922 C CA . GLU A 1 127 ? 11.04410 -31.86377 20.55949 1.000 69.05161 748 GLU A CA 1
ATOM 923 C C . GLU A 1 127 ? 11.10730 -30.78764 21.63909 1.000 63.77842 748 GLU A C 1
ATOM 924 O O . GLU A 1 127 ? 10.48798 -30.91685 22.70141 1.000 65.25575 748 GLU A O 1
ATOM 930 N N . GLN A 1 128 ? 11.86023 -29.71464 21.38728 1.000 61.64964 749 GLN A N 1
ATOM 931 C CA . GLN A 1 128 ? 11.93478 -28.62675 22.35636 1.000 68.71241 749 GLN A CA 1
ATOM 932 C C . GLN A 1 128 ? 10.63984 -27.82690 22.42335 1.000 60.24270 749 GLN A C 1
ATOM 933 O O . GLN A 1 128 ? 10.41909 -27.10551 23.40269 1.000 63.73878 749 GLN A O 1
ATOM 939 N N . GLY A 1 129 ? 9.77062 -27.95594 21.42073 1.000 63.98733 750 GLY A N 1
ATOM 940 C CA . GLY A 1 129 ? 8.61077 -27.10533 21.28713 1.000 53.30786 750 GLY A CA 1
ATOM 941 C C . GLY A 1 129 ? 7.34626 -27.70775 21.87389 1.000 50.76630 750 GLY A C 1
ATOM 942 O O . GLY A 1 129 ? 7.35370 -28.74305 22.54282 1.000 46.93492 750 GLY A O 1
ATOM 943 N N . MET A 1 130 ? 6.23543 -27.02975 21.59793 1.000 49.91925 751 MET A N 1
ATOM 944 C CA . MET A 1 130 ? 4.93994 -27.40518 22.14717 1.000 44.96098 751 MET A CA 1
ATOM 945 C C . MET A 1 130 ? 4.39514 -28.65634 21.46186 1.000 47.19424 751 MET A C 1
ATOM 946 O O . MET A 1 130 ? 4.61830 -28.88021 20.26834 1.000 41.23066 751 MET A O 1
ATOM 951 N N . ASN A 1 131 ? 3.68698 -29.48328 22.22957 1.000 39.24960 752 ASN A N 1
ATOM 952 C CA . ASN A 1 131 ? 3.13267 -30.71483 21.68425 1.000 35.55735 752 ASN A CA 1
ATOM 953 C C . ASN A 1 131 ? 1.91581 -30.41681 20.81581 1.000 37.98686 752 ASN A C 1
ATOM 954 O O . ASN A 1 131 ? 1.09364 -29.55508 21.14069 1.000 34.73815 752 ASN A O 1
ATOM 959 N N . LEU A 1 132 ? 1.80433 -31.13880 19.70366 1.000 34.58045 753 LEU A N 1
ATOM 960 C CA . LEU A 1 132 ? 0.69835 -30.98194 18.77478 1.000 34.18103 753 LEU A CA 1
ATOM 961 C C . LEU A 1 132 ? -0.06150 -32.29455 18.64153 1.000 32.79774 753 LEU A C 1
ATOM 962 O O . LEU A 1 132 ? 0.47984 -33.37782 18.87608 1.000 36.24082 753 LEU A O 1
ATOM 967 N N . SER A 1 133 ? -1.32957 -32.18687 18.25741 1.000 23.50115 754 SER A N 1
ATOM 968 C CA . SER A 1 133 ? -2.10924 -33.37669 17.97010 1.000 23.72993 754 SER A CA 1
ATOM 969 C C . SER A 1 133 ? -1.73721 -33.93630 16.59776 1.000 25.51164 754 SER A C 1
ATOM 970 O O . SER A 1 133 ? -1.05725 -33.29232 15.79182 1.000 21.42796 754 SER A O 1
ATOM 973 N N . GLY A 1 134 ? -2.19451 -35.16347 16.33911 1.000 21.17957 755 GLY A N 1
ATOM 974 C CA . GLY A 1 134 ? -2.00269 -35.75054 15.02367 1.000 20.57847 755 GLY A CA 1
ATOM 975 C C . GLY A 1 134 ? -2.66885 -34.94799 13.92055 1.000 21.50069 755 GLY A C 1
ATOM 976 O O . GLY A 1 134 ? -2.13743 -34.83841 12.81350 1.000 21.98079 755 GLY A O 1
ATOM 977 N N . GLY A 1 135 ? -3.83317 -34.36268 14.21127 1.000 22.73152 756 GLY A N 1
ATOM 978 C CA . GLY A 1 135 ? -4.52635 -33.57901 13.20062 1.000 22.40942 756 GLY A CA 1
ATOM 979 C C . GLY A 1 135 ? -3.82603 -32.26955 12.89416 1.000 21.11217 756 GLY A C 1
ATOM 980 O O . GLY A 1 135 ? -3.79107 -31.82825 11.74234 1.000 22.65760 756 GLY A O 1
ATOM 981 N N . GLN A 1 136 ? -3.25075 -31.63814 13.91898 1.000 20.21695 757 GLN A N 1
ATOM 982 C CA . GLN A 1 136 ? -2.51671 -30.39356 13.72127 1.000 19.88639 757 GLN A CA 1
ATOM 983 C C . GLN A 1 136 ? -1.24400 -30.61918 12.91088 1.000 20.88797 757 GLN A C 1
ATOM 984 O O . GLN A 1 136 ? -0.89837 -29.80177 12.05085 1.000 22.50474 757 GLN A O 1
ATOM 990 N N . LYS A 1 137 ? -0.52195 -31.71009 13.17878 1.000 20.61010 758 LYS A N 1
ATOM 991 C CA . LYS A 1 137 ? 0.67949 -31.99776 12.39785 1.000 25.81706 758 LYS A CA 1
ATOM 992 C C . LYS A 1 137 ? 0.32303 -32.27725 10.94433 1.000 19.00988 758 LYS A C 1
ATOM 993 O O . LYS A 1 137 ? 1.02506 -31.84592 10.02490 1.000 15.92004 758 LYS A O 1
ATOM 999 N N . GLN A 1 138 ? -0.77652 -32.99152 10.72034 1.000 22.78016 759 GLN A N 1
ATOM 1000 C CA . GLN A 1 138 ? -1.17669 -33.32189 9.36116 1.000 19.39065 759 GLN A CA 1
ATOM 1001 C C . GLN A 1 138 ? -1.57899 -32.07158 8.58743 1.000 20.60312 759 GLN A C 1
ATOM 1002 O O . GLN A 1 138 ? -1.23169 -31.92261 7.40935 1.000 20.03033 759 GLN A O 1
ATOM 1008 N N . ARG A 1 139 ? -2.28698 -31.15123 9.24272 1.000 20.64755 760 ARG A N 1
ATOM 1009 C CA . ARG A 1 139 ? -2.69829 -29.91810 8.58529 1.000 20.40759 760 ARG A CA 1
ATOM 1010 C C . ARG A 1 139 ? -1.54125 -28.94878 8.41785 1.000 20.33666 760 ARG A C 1
ATOM 1011 O O . ARG A 1 139 ? -1.50656 -28.20482 7.43091 1.000 19.02546 760 ARG A O 1
ATOM 1019 N N . LEU A 1 140 ? -0.59578 -28.94123 9.36594 1.000 18.74253 761 LEU A N 1
ATOM 1020 C CA . LEU A 1 140 ? 0.65173 -28.21321 9.16569 1.000 19.95543 761 LEU A CA 1
ATOM 1021 C C . LEU A 1 140 ? 1.45932 -28.79722 8.01168 1.000 17.72765 761 LEU A C 1
ATOM 1022 O O . LEU A 1 140 ? 2.16279 -28.06091 7.31424 1.000 19.06901 761 LEU A O 1
ATOM 1027 N N . SER A 1 141 ? 1.37138 -30.10963 7.79157 1.000 18.76149 762 SER A N 1
ATOM 1028 C CA . SER A 1 141 ? 2.09941 -30.71875 6.68268 1.000 22.59314 762 SER A CA 1
ATOM 1029 C C . SER A 1 141 ? 1.51627 -30.28820 5.34198 1.000 25.76682 762 SER A C 1
ATOM 1030 O O . SER A 1 141 ? 2.25188 -29.88780 4.42986 1.000 22.89535 762 SER A O 1
ATOM 1033 N N . LEU A 1 142 ? 0.19208 -30.38416 5.20124 1.000 20.23038 763 LEU A N 1
ATOM 1034 C CA . LEU A 1 142 ? -0.46306 -29.91557 3.98649 1.000 18.88845 763 LEU A CA 1
ATOM 1035 C C . LEU A 1 142 ? -0.21102 -28.42927 3.76416 1.000 17.58521 763 LEU A C 1
ATOM 1036 O O . LEU A 1 142 ? 0.01622 -27.99601 2.62953 1.000 22.50420 763 LEU A O 1
ATOM 1041 N N . ALA A 1 143 ? -0.24750 -27.63213 4.83725 1.000 16.08800 764 ALA A N 1
ATOM 1042 C CA . ALA A 1 143 ? 0.00294 -26.20070 4.70552 1.000 17.86453 764 ALA A CA 1
ATOM 1043 C C . ALA A 1 143 ? 1.38635 -25.93179 4.12526 1.000 18.72521 764 ALA A C 1
ATOM 1044 O O . ALA A 1 143 ? 1.55521 -25.02190 3.30577 1.000 22.93331 764 ALA A O 1
ATOM 1046 N N . ARG A 1 144 ? 2.38673 -26.72129 4.52432 1.000 19.92929 765 ARG A N 1
ATOM 1047 C CA . ARG A 1 144 ? 3.72959 -26.53293 3.98355 1.000 19.15265 765 ARG A CA 1
ATOM 1048 C C . ARG A 1 144 ? 3.76152 -26.79539 2.48326 1.000 20.01808 765 ARG A C 1
ATOM 1049 O O . ARG A 1 144 ? 4.40363 -26.05513 1.73014 1.000 23.40278 765 ARG A O 1
ATOM 1057 N N . ALA A 1 145 ? 3.06978 -27.84103 2.02800 1.000 19.27306 766 ALA A N 1
ATOM 1058 C CA . ALA A 1 145 ? 3.03381 -28.13172 0.59824 1.000 24.48819 766 ALA A CA 1
ATOM 1059 C C . ALA A 1 145 ? 2.27775 -27.05280 -0.17020 1.000 21.72371 766 ALA A C 1
ATOM 1060 O O . ALA A 1 145 ? 2.70985 -26.63253 -1.24913 1.000 24.84225 766 ALA A O 1
ATOM 1062 N N . VAL A 1 146 ? 1.14794 -26.59262 0.36877 1.000 19.42293 767 VAL A N 1
ATOM 1063 C CA . VAL A 1 146 ? 0.37811 -25.54658 -0.29770 1.000 18.38437 767 VAL A CA 1
ATOM 1064 C C . VAL A 1 146 ? 1.19531 -24.26614 -0.40606 1.000 21.11941 767 VAL A C 1
ATOM 1065 O O . VAL A 1 146 ? 1.15166 -23.56816 -1.42753 1.000 22.31991 767 VAL A O 1
ATOM 1069 N N . TYR A 1 147 ? 1.94966 -23.93588 0.64760 1.000 21.55349 768 TYR A N 1
ATOM 1070 C CA . TYR A 1 147 ? 2.71438 -22.69243 0.66390 1.000 21.86641 768 TYR A CA 1
ATOM 1071 C C . TYR A 1 147 ? 3.73327 -22.63173 -0.46615 1.000 23.81149 768 TYR A C 1
ATOM 1072 O O . TYR A 1 147 ? 4.05705 -21.53988 -0.94541 1.000 26.77764 768 TYR A O 1
ATOM 1081 N N . ARG A 1 148 ? 4.24313 -23.78490 -0.90884 1.000 22.81491 769 ARG A N 1
ATOM 1082 C CA . ARG A 1 148 ? 5.23987 -23.80497 -1.97354 1.000 29.22581 769 ARG A CA 1
ATOM 1083 C C . ARG A 1 148 ? 4.69015 -23.33647 -3.31722 1.000 22.99794 769 ARG A C 1
ATOM 1084 O O . ARG A 1 148 ? 5.47791 -22.94852 -4.18498 1.000 28.94617 769 ARG A O 1
ATOM 1092 N N . LYS A 1 149 ? 3.37249 -23.36421 -3.51374 1.000 21.33361 770 LYS A N 1
ATOM 1093 C CA . LYS A 1 149 ? 2.76551 -23.03811 -4.80747 1.000 24.40558 770 LYS A CA 1
ATOM 1094 C C . LYS A 1 149 ? 3.31889 -23.93672 -5.91520 1.000 26.75782 770 LYS A C 1
ATOM 1095 O O . LYS A 1 149 ? 3.74404 -23.47010 -6.97667 1.000 24.05767 770 LYS A O 1
ATOM 1101 N N . ALA A 1 150 ? 3.31811 -25.24105 -5.65614 1.000 21.36731 771 ALA A N 1
ATOM 1102 C CA . ALA A 1 150 ? 3.69758 -26.20170 -6.67539 1.000 22.14018 771 ALA A CA 1
ATOM 1103 C C . ALA A 1 150 ? 2.61610 -26.30606 -7.75097 1.000 25.21848 771 ALA A C 1
ATOM 1104 O O . ALA A 1 150 ? 1.49447 -25.80671 -7.60580 1.000 18.78054 771 ALA A O 1
ATOM 1106 N N . ALA A 1 151 ? 2.97275 -26.99159 -8.84037 1.000 18.32809 772 ALA A N 1
ATOM 1107 C CA . ALA A 1 151 ? 2.06139 -27.27543 -9.93754 1.000 17.42771 772 ALA A CA 1
ATOM 1108 C C . ALA A 1 151 ? 1.41193 -28.65116 -9.84490 1.000 20.28114 772 ALA A C 1
ATOM 1109 O O . ALA A 1 151 ? 0.31354 -28.83741 -10.38139 1.000 22.15581 772 ALA A O 1
ATOM 1111 N N . VAL A 1 152 ? 2.05786 -29.61183 -9.18636 1.000 20.94342 773 VAL A N 1
ATOM 1112 C CA . VAL A 1 152 ? 1.53139 -30.96129 -9.01180 1.000 17.34905 773 VAL A CA 1
ATOM 1113 C C . VAL A 1 152 ? 1.53025 -31.28297 -7.52436 1.000 18.58289 773 VAL A C 1
ATOM 1114 O O . VAL A 1 152 ? 2.52973 -31.04544 -6.83813 1.000 17.55913 773 VAL A O 1
ATOM 1118 N N . TYR A 1 153 ? 0.42299 -31.83979 -7.03138 1.000 19.09534 774 TYR A N 1
ATOM 1119 C CA . TYR A 1 153 ? 0.29359 -32.22316 -5.62938 1.000 18.74961 774 TYR A CA 1
ATOM 1120 C C . TYR A 1 153 ? -0.03162 -33.70800 -5.53361 1.000 19.03346 774 TYR A C 1
ATOM 1121 O O . TYR A 1 153 ? -1.06504 -34.15697 -6.04241 1.000 20.56208 774 TYR A O 1
ATOM 1130 N N . LEU A 1 154 ? 0.86008 -34.46412 -4.89789 1.000 16.33055 775 LEU A N 1
ATOM 1131 C CA . LEU A 1 154 ? 0.63463 -35.86707 -4.57503 1.000 18.51775 775 LEU A CA 1
ATOM 1132 C C . LEU A 1 154 ? 0.22448 -35.95121 -3.10890 1.000 18.87491 775 LEU A C 1
ATOM 1133 O O . LEU A 1 154 ? 1.00749 -35.59474 -2.22020 1.000 20.72376 775 LEU A O 1
ATOM 1138 N N . LEU A 1 155 ? -1.00095 -36.40777 -2.86138 1.000 18.66033 776 LEU A N 1
ATOM 1139 C CA . LEU A 1 155 ? -1.62704 -36.33321 -1.54562 1.000 17.94074 776 LEU A CA 1
ATOM 1140 C C . LEU A 1 155 ? -1.99516 -37.74083 -1.09014 1.000 25.72864 776 LEU A C 1
ATOM 1141 O O . LEU A 1 155 ? -2.97754 -38.31745 -1.57048 1.000 20.24810 776 LEU A O 1
ATOM 1146 N N . ASP A 1 156 ? -1.21573 -38.28658 -0.15240 1.000 24.28956 777 ASP A N 1
ATOM 1147 C CA . ASP A 1 156 ? -1.42212 -39.65068 0.34128 1.000 21.78089 777 ASP A CA 1
ATOM 1148 C C . ASP A 1 156 ? -2.41503 -39.62081 1.50217 1.000 25.05023 777 ASP A C 1
ATOM 1149 O O . ASP A 1 156 ? -2.05547 -39.73676 2.67575 1.000 23.48613 777 ASP A O 1
ATOM 1154 N N . ASP A 1 157 ? -3.69416 -39.48086 1.14742 1.000 24.22877 778 ASP A N 1
ATOM 1155 C CA . ASP A 1 157 ? -4.82146 -39.36139 2.07088 1.000 24.16133 778 ASP A CA 1
ATOM 1156 C C . ASP A 1 157 ? -4.47379 -38.50662 3.29732 1.000 31.69513 778 ASP A C 1
ATOM 1157 O O . ASP A 1 157 ? -4.53040 -38.99538 4.43054 1.000 24.44687 778 ASP A O 1
ATOM 1162 N N . PRO A 1 158 ? -4.12999 -37.23367 3.10040 1.000 28.53769 779 PRO A N 1
ATOM 1163 C CA . PRO A 1 158 ? -3.65639 -36.42791 4.23446 1.000 31.95155 779 PRO A CA 1
ATOM 1164 C C . PRO A 1 158 ? -4.73863 -36.08602 5.24383 1.000 30.11551 779 PRO A C 1
ATOM 1165 O O . PRO A 1 158 ? -4.40431 -35.71050 6.36753 1.000 30.35026 779 PRO A O 1
ATOM 1169 N N . LEU A 1 159 ? -6.01798 -36.19673 4.89923 1.000 25.26437 780 LEU A N 1
ATOM 1170 C CA . LEU A 1 159 ? -7.07911 -35.73846 5.78527 1.000 26.42242 780 LEU A CA 1
ATOM 1171 C C . LEU A 1 159 ? -7.78626 -36.89006 6.48865 1.000 27.32765 780 LEU A C 1
ATOM 1172 O O . LEU A 1 159 ? -8.87868 -36.69816 7.03500 1.000 27.36563 780 LEU A O 1
ATOM 1177 N N . ALA A 1 160 ? -7.17073 -38.07396 6.50227 1.000 27.89244 781 ALA A N 1
ATOM 1178 C CA . ALA A 1 160 ? -7.87004 -39.28778 6.90962 1.000 28.46978 781 ALA A CA 1
ATOM 1179 C C . ALA A 1 160 ? -8.33814 -39.20673 8.35869 1.000 31.44443 781 ALA A C 1
ATOM 1180 O O . ALA A 1 160 ? -9.53089 -39.35051 8.65015 1.000 40.35996 781 ALA A O 1
ATOM 1182 N N . ALA A 1 161 ? -7.41016 -38.96996 9.28396 1.000 30.03503 782 ALA A N 1
ATOM 1183 C CA . ALA A 1 161 ? -7.73400 -39.04873 10.70189 1.000 32.17352 782 ALA A CA 1
ATOM 1184 C C . ALA A 1 161 ? -8.53248 -37.85214 11.21027 1.000 34.30674 782 ALA A C 1
ATOM 1185 O O . ALA A 1 161 ? -9.09124 -37.93445 12.30950 1.000 28.88145 782 ALA A O 1
ATOM 1187 N N . LEU A 1 162 ? -8.60952 -36.76058 10.44762 1.000 28.33922 783 LEU A N 1
ATOM 1188 C CA . LEU A 1 162 ? -9.25818 -35.54631 10.92918 1.000 23.55975 783 LEU A CA 1
ATOM 1189 C C . LEU A 1 162 ? -10.73208 -35.78939 11.23109 1.000 23.63400 783 LEU A C 1
ATOM 1190 O O . LEU A 1 162 ? -11.37752 -36.65978 10.64215 1.000 26.24397 783 LEU A O 1
ATOM 1195 N N . ASP A 1 163 ? -11.26807 -34.99882 12.15690 1.000 28.28598 784 ASP A N 1
ATOM 1196 C CA . ASP A 1 163 ? -12.68967 -35.06864 12.44959 1.000 27.95985 784 ASP A CA 1
ATOM 1197 C C . ASP A 1 163 ? -13.49215 -34.59489 11.24132 1.000 28.53872 784 ASP A C 1
ATOM 1198 O O . ASP A 1 163 ? -12.95791 -34.00431 10.29743 1.000 26.60390 784 ASP A O 1
ATOM 1203 N N . ALA A 1 164 ? -14.80035 -34.84916 11.29099 1.000 23.08334 785 ALA A N 1
ATOM 1204 C CA . ALA A 1 164 ? -15.64866 -34.65830 10.11870 1.000 24.13236 785 ALA A CA 1
ATOM 1205 C C . ALA A 1 164 ? -15.60415 -33.21868 9.61824 1.000 22.54507 785 ALA A C 1
ATOM 1206 O O . ALA A 1 164 ? -15.23855 -32.96340 8.46468 1.000 24.86899 785 ALA A O 1
ATOM 1208 N N . HIS A 1 165 ? -15.96849 -32.25843 10.47629 1.000 19.29478 786 HIS A N 1
ATOM 1209 C CA . HIS A 1 165 ? -16.10699 -30.87780 10.01662 1.000 20.84018 786 HIS A CA 1
ATOM 1210 C C . HIS A 1 165 ? -14.75693 -30.22544 9.72910 1.000 21.01550 786 HIS A C 1
ATOM 1211 O O . HIS A 1 165 ? -14.66611 -29.36862 8.84245 1.000 27.06120 786 HIS A O 1
ATOM 1218 N N . VAL A 1 166 ? -13.69963 -30.61553 10.44282 1.000 16.97859 787 VAL A N 1
ATOM 1219 C CA . VAL A 1 166 ? -12.37819 -30.06407 10.14752 1.000 24.90062 787 VAL A CA 1
ATOM 1220 C C . VAL A 1 166 ? -11.84496 -30.63506 8.83718 1.000 21.28152 787 VAL A C 1
ATOM 1221 O O . VAL A 1 166 ? -11.23427 -29.91923 8.03532 1.000 20.50598 787 VAL A O 1
ATOM 1225 N N . GLY A 1 167 ? -12.06544 -31.92961 8.59902 1.000 18.09813 788 GLY A N 1
ATOM 1226 C CA . GLY A 1 167 ? -11.71734 -32.50637 7.31123 1.000 18.41860 788 GLY A CA 1
ATOM 1227 C C . GLY A 1 167 ? -12.48029 -31.88512 6.15541 1.000 21.83242 788 GLY A C 1
ATOM 1228 O O . GLY A 1 167 ? -11.93861 -31.73064 5.05833 1.000 16.42190 788 GLY A O 1
ATOM 1229 N N . GLN A 1 168 ? -13.74349 -31.52258 6.37934 1.000 22.02499 789 GLN A N 1
ATOM 1230 C CA . GLN A 1 168 ? -14.49624 -30.81522 5.35033 1.000 20.66543 789 GLN A CA 1
ATOM 1231 C C . GLN A 1 168 ? -13.90725 -29.43022 5.10787 1.000 21.81136 789 GLN A C 1
ATOM 1232 O O . GLN A 1 168 ? -13.71186 -29.02166 3.95832 1.000 19.80120 789 GLN A O 1
ATOM 1238 N N . HIS A 1 169 ? -13.62233 -28.69378 6.18683 1.000 21.37270 790 HIS A N 1
ATOM 1239 C CA . HIS A 1 169 ? -13.01090 -27.37272 6.06945 1.000 17.76268 790 HIS A CA 1
ATOM 1240 C C . HIS A 1 169 ? -11.76689 -27.43901 5.19886 1.000 19.29399 790 HIS A C 1
ATOM 1241 O O . HIS A 1 169 ? -11.59935 -26.65073 4.26062 1.000 17.70381 790 HIS A O 1
ATOM 1248 N N . VAL A 1 170 ? -10.89342 -28.39868 5.48766 1.000 18.08593 791 VAL A N 1
ATOM 1249 C CA . VAL A 1 170 ? -9.59650 -28.45082 4.82830 1.000 13.66218 791 VAL A CA 1
ATOM 1250 C C . VAL A 1 170 ? -9.75230 -28.85869 3.37364 1.000 15.86029 791 VAL A C 1
ATOM 1251 O O . VAL A 1 170 ? -9.19716 -28.22073 2.47343 1.000 18.09471 791 VAL A O 1
ATOM 1255 N N . PHE A 1 171 ? -10.49570 -29.93630 3.11900 1.000 16.03837 792 PHE A N 1
ATOM 1256 C CA . PHE A 1 171 ? -10.68651 -30.36673 1.74081 1.000 17.37691 792 PHE A CA 1
ATOM 1257 C C . PHE A 1 171 ? -11.37153 -29.28139 0.91797 1.000 17.99541 792 PHE A C 1
ATOM 1258 O O . PHE A 1 171 ? -10.97535 -29.01652 -0.22330 1.000 16.03102 792 PHE A O 1
ATOM 1266 N N . ASN A 1 172 ? -12.40709 -28.64900 1.48032 1.000 12.28229 793 ASN A N 1
ATOM 1267 C CA . ASN A 1 172 ? -13.18008 -27.67380 0.72054 1.000 16.35858 793 ASN A CA 1
ATOM 1268 C C . ASN A 1 172 ? -12.34010 -26.45413 0.36494 1.000 20.92112 793 ASN A C 1
ATOM 1269 O O . ASN A 1 172 ? -12.42476 -25.94136 -0.75854 1.000 16.68156 793 ASN A O 1
ATOM 1274 N N . GLN A 1 173 ? -11.51520 -25.97957 1.30209 1.000 15.68372 794 GLN A N 1
ATOM 1275 C CA . GLN A 1 173 ? -10.78111 -24.74348 1.07479 1.000 14.12713 794 GLN A CA 1
ATOM 1276 C C . GLN A 1 173 ? -9.47680 -24.95446 0.31578 1.000 14.79573 794 GLN A C 1
ATOM 1277 O O . GLN A 1 173 ? -8.97429 -24.00789 -0.29611 1.000 16.57769 794 GLN A O 1
ATOM 1283 N N . VAL A 1 174 ? -8.92379 -26.16017 0.33331 1.000 13.84233 795 VAL A N 1
ATOM 1284 C CA . VAL A 1 174 ? -7.58929 -26.42672 -0.18392 1.000 15.42217 795 VAL A CA 1
ATOM 1285 C C . VAL A 1 174 ? -7.63834 -27.29109 -1.43435 1.000 15.93254 795 VAL A C 1
ATOM 1286 O O . VAL A 1 174 ? -7.11924 -26.91031 -2.48458 1.000 16.48790 795 VAL A O 1
ATOM 1290 N N . ILE A 1 175 ? -8.27400 -28.45440 -1.33776 1.000 18.40512 796 ILE A N 1
ATOM 1291 C CA . ILE A 1 175 ? -8.08523 -29.54135 -2.28786 1.000 15.32612 796 ILE A CA 1
ATOM 1292 C C . ILE A 1 175 ? -9.14928 -29.54108 -3.37685 1.000 15.34916 796 ILE A C 1
ATOM 1293 O O . ILE A 1 175 ? -8.83146 -29.73872 -4.54832 1.000 19.68463 796 ILE A O 1
ATOM 1298 N N . GLY A 1 176 ? -10.41394 -29.33526 -3.01277 1.000 16.45059 797 GLY A N 1
ATOM 1299 C CA . GLY A 1 176 ? -11.51205 -29.52487 -3.93176 1.000 14.83000 797 GLY A CA 1
ATOM 1300 C C . GLY A 1 176 ? -11.75102 -28.38056 -4.90029 1.000 20.02223 797 GLY A C 1
ATOM 1301 O O . GLY A 1 176 ? -10.92511 -27.47313 -5.06323 1.000 16.23873 797 GLY A O 1
ATOM 1302 N N . PRO A 1 177 ? -12.90556 -28.41429 -5.56620 1.000 18.73251 798 PRO A N 1
ATOM 1303 C CA . PRO A 1 177 ? -13.22713 -27.37880 -6.55975 1.000 21.43134 798 PRO A CA 1
ATOM 1304 C C . PRO A 1 177 ? -13.25139 -25.98839 -5.94026 1.000 16.20117 798 PRO A C 1
ATOM 1305 O O . PRO A 1 177 ? -13.86648 -25.76441 -4.89673 1.000 17.46604 798 PRO A O 1
ATOM 1309 N N . GLY A 1 178 ? -12.56318 -25.05233 -6.59491 1.000 18.19037 799 GLY A N 1
ATOM 1310 C CA . GLY A 1 178 ? -12.47484 -23.68150 -6.13434 1.000 17.80628 799 GLY A CA 1
ATOM 1311 C C . GLY A 1 178 ? -11.46594 -23.42673 -5.03501 1.000 15.83319 799 GLY A C 1
ATOM 1312 O O . GLY A 1 178 ? -11.25402 -22.26269 -4.67238 1.000 20.50935 799 GLY A O 1
ATOM 1313 N N . GLY A 1 179 ? -10.83938 -24.46397 -4.49015 1.000 17.59604 800 GLY A N 1
ATOM 1314 C CA . GLY A 1 179 ? -9.90378 -24.30265 -3.39735 1.000 13.24623 800 GLY A CA 1
ATOM 1315 C C . GLY A 1 179 ? -8.60771 -23.63061 -3.82472 1.000 18.13134 800 GLY A C 1
ATOM 1316 O O . GLY A 1 179 ? -8.41567 -23.21801 -4.97050 1.000 18.81352 800 GLY A O 1
ATOM 1317 N N . LEU A 1 180 ? -7.68931 -23.53162 -2.85709 1.000 16.70429 801 LEU A N 1
ATOM 1318 C CA . LEU A 1 180 ? -6.41029 -22.87092 -3.10169 1.000 15.50406 801 LEU A CA 1
ATOM 1319 C C . LEU A 1 180 ? -5.58708 -23.58463 -4.17016 1.000 18.36325 801 LEU A C 1
ATOM 1320 O O . LEU A 1 180 ? -4.76194 -22.95044 -4.83579 1.000 20.78300 801 LEU A O 1
ATOM 1325 N N . LEU A 1 181 ? -5.78770 -24.89267 -4.34925 1.000 19.10472 802 LEU A N 1
ATOM 1326 C CA . LEU A 1 181 ? -5.02608 -25.67902 -5.31257 1.000 19.39941 802 LEU A CA 1
ATOM 1327 C C . LEU A 1 181 ? -5.79683 -25.92556 -6.60610 1.000 18.47264 802 LEU A C 1
ATOM 1328 O O . LEU A 1 181 ? -5.48944 -26.87777 -7.33092 1.000 19.92694 802 LEU A O 1
ATOM 1333 N N . GLN A 1 182 ? -6.77831 -25.07674 -6.91945 1.000 20.13217 803 GLN A N 1
ATOM 1334 C CA . GLN A 1 182 ? -7.71635 -25.39450 -7.99415 1.000 25.18941 803 GLN A CA 1
ATOM 1335 C C . GLN A 1 182 ? -7.05743 -25.38619 -9.36975 1.000 25.73962 803 GLN A C 1
ATOM 1336 O O . GLN A 1 182 ? -7.52655 -26.07875 -10.28080 1.000 28.60825 803 GLN A O 1
ATOM 1342 N N . GLY A 1 183 ? -5.99281 -24.61810 -9.55285 1.000 19.54004 804 GLY A N 1
ATOM 1343 C CA . GLY A 1 183 ? -5.36076 -24.63272 -10.85206 1.000 26.73993 804 GLY A CA 1
ATOM 1344 C C . GLY A 1 183 ? -4.27727 -25.67020 -11.03038 1.000 27.88316 804 GLY A C 1
ATOM 1345 O O . GLY A 1 183 ? -3.64823 -25.70891 -12.09184 1.000 26.01488 804 GLY A O 1
ATOM 1346 N N . THR A 1 184 ? -4.03901 -26.50862 -10.02234 1.000 18.04473 805 THR A N 1
ATOM 1347 C CA . THR A 1 184 ? -2.96912 -27.49348 -10.02440 1.000 14.06632 805 THR A CA 1
ATOM 1348 C C . THR A 1 184 ? -3.51158 -28.87672 -10.36908 1.000 18.25861 805 THR A C 1
ATOM 1349 O O . THR A 1 184 ? -4.72044 -29.11486 -10.40576 1.000 19.26416 805 THR A O 1
ATOM 1353 N N . THR A 1 185 ? -2.58932 -29.79708 -10.63149 1.000 20.70901 806 THR A N 1
ATOM 1354 C CA . THR A 1 185 ? -2.91897 -31.19738 -10.87448 1.000 19.30930 806 THR A CA 1
ATOM 1355 C C . THR A 1 185 ? -2.74376 -31.93603 -9.55274 1.000 20.07834 806 THR A C 1
ATOM 1356 O O . THR A 1 185 ? -1.62816 -32.02897 -9.02764 1.000 20.33378 806 THR A O 1
ATOM 1360 N N . ARG A 1 186 ? -3.84765 -32.42862 -8.99742 1.000 18.26512 807 ARG A N 1
ATOM 1361 C CA . ARG A 1 186 ? -3.84015 -33.07679 -7.69440 1.000 15.03045 807 ARG A CA 1
ATOM 1362 C C . ARG A 1 186 ? -4.11103 -34.56629 -7.86854 1.000 17.78015 807 ARG A C 1
ATOM 1363 O O . ARG A 1 186 ? -5.11965 -34.95408 -8.46968 1.000 17.02798 807 ARG A O 1
ATOM 1371 N N . ILE A 1 187 ? -3.20130 -35.39098 -7.35847 1.000 16.93479 808 ILE A N 1
ATOM 1372 C CA . ILE A 1 187 ? -3.39409 -36.83326 -7.25987 1.000 17.98748 808 ILE A CA 1
ATOM 1373 C C . ILE A 1 187 ? -3.70668 -37.13842 -5.80407 1.000 17.22584 808 ILE A C 1
ATOM 1374 O O . ILE A 1 187 ? -2.83183 -37.03459 -4.93787 1.000 16.93906 808 ILE A O 1
ATOM 1379 N N . LEU A 1 188 ? -4.94654 -37.52531 -5.52546 1.000 17.82526 809 LEU A N 1
ATOM 1380 C CA . LEU A 1 188 ? -5.40958 -37.70952 -4.15355 1.000 17.70467 809 LEU A CA 1
ATOM 1381 C C . LEU A 1 188 ? -5.74926 -39.17803 -3.93406 1.000 17.01142 809 LEU A C 1
ATOM 1382 O O . LEU A 1 188 ? -6.77465 -39.66696 -4.41540 1.000 19.42991 809 LEU A O 1
ATOM 1387 N N . VAL A 1 189 ? -4.87301 -39.88750 -3.22595 1.000 17.53450 810 VAL A N 1
ATOM 1388 C CA . VAL A 1 189 ? -5.24853 -41.17515 -2.66051 1.000 20.82028 810 VAL A CA 1
ATOM 1389 C C . VAL A 1 189 ? -6.23787 -40.92678 -1.53400 1.000 22.60289 810 VAL A C 1
ATOM 1390 O O . VAL A 1 189 ? -5.97965 -40.11812 -0.63648 1.000 25.33733 810 VAL A O 1
ATOM 1394 N N . THR A 1 190 ? -7.38404 -41.59835 -1.57750 1.000 24.03743 811 THR A N 1
ATOM 1395 C CA . THR A 1 190 ? -8.36546 -41.43441 -0.51278 1.000 26.27614 811 THR A CA 1
ATOM 1396 C C . THR A 1 190 ? -8.96887 -42.78320 -0.14785 1.000 33.48874 811 THR A C 1
ATOM 1397 O O . THR A 1 190 ? -9.41866 -43.52729 -1.02524 1.000 31.31064 811 THR A O 1
ATOM 1401 N N . HIS A 1 191 ? -8.95867 -43.09571 1.15273 1.000 33.74322 812 HIS A N 1
ATOM 1402 C CA . HIS A 1 191 ? -9.62659 -44.29179 1.65986 1.000 37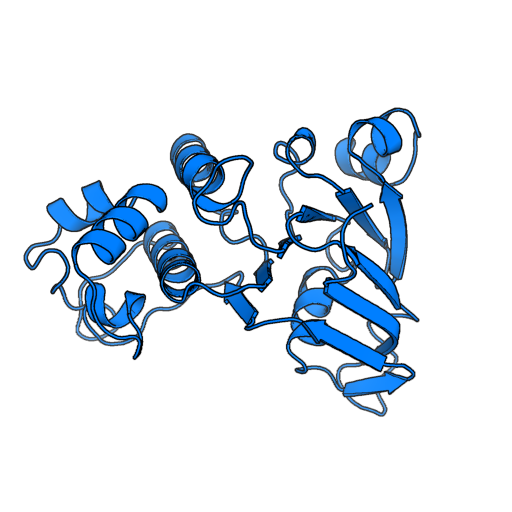.60834 812 HIS A CA 1
ATOM 1403 C C . HIS A 1 191 ? -11.11692 -44.04231 1.87259 1.000 33.84704 812 HIS A C 1
ATOM 1404 O O . HIS A 1 191 ? -11.95524 -44.81253 1.39246 1.000 35.87498 812 HIS A O 1
ATOM 1411 N N . ALA A 1 192 ? -11.46468 -42.97746 2.59402 1.000 36.00479 813 ALA A N 1
ATOM 1412 C CA . ALA A 1 192 ? -12.84319 -42.50496 2.60027 1.000 38.56370 813 ALA A CA 1
ATOM 1413 C C . ALA A 1 192 ? -13.25933 -42.10673 1.18880 1.000 33.22087 813 ALA A C 1
ATOM 1414 O O . ALA A 1 192 ? -12.43794 -41.67579 0.37584 1.000 40.58142 813 ALA A O 1
ATOM 1416 N N . LEU A 1 193 ? -14.55705 -42.23917 0.90129 1.000 38.69695 814 LEU A N 1
ATOM 1417 C CA . LEU A 1 193 ? -15.04438 -42.16930 -0.47106 1.000 34.97472 814 LEU A CA 1
ATOM 1418 C C . LEU A 1 193 ? -16.15023 -41.14302 -0.69229 1.000 32.37918 814 LEU A C 1
ATOM 1419 O O . LEU A 1 193 ? -16.78661 -41.16531 -1.75151 1.000 35.42828 814 LEU A O 1
ATOM 1424 N N . HIS A 1 194 ? -16.40804 -40.24968 0.26054 1.000 35.53599 815 HIS A N 1
ATOM 1425 C CA . HIS A 1 194 ? -17.47481 -39.27685 0.05819 1.000 30.28589 815 HIS A CA 1
ATOM 1426 C C . HIS A 1 194 ? -17.03590 -38.07326 -0.76838 1.000 27.14012 815 HIS A C 1
ATOM 1427 O O . HIS A 1 194 ? -17.89679 -37.32082 -1.23413 1.000 34.62668 815 HIS A O 1
ATOM 1434 N N . ILE A 1 195 ? -15.72826 -37.87155 -0.97104 1.000 25.85231 816 ILE A N 1
ATOM 1435 C CA . ILE A 1 195 ? -15.24983 -36.79143 -1.83213 1.000 26.66039 816 ILE A CA 1
ATOM 1436 C C . ILE A 1 195 ? -15.17640 -37.20050 -3.30181 1.000 23.92253 816 ILE A C 1
ATOM 1437 O O . ILE A 1 195 ? -14.86541 -36.35725 -4.15576 1.000 24.28400 816 ILE A O 1
ATOM 1442 N N . LEU A 1 196 ? -15.46024 -38.46371 -3.62193 1.000 21.99730 817 LEU A N 1
ATOM 1443 C CA . LEU A 1 196 ? -15.33597 -38.93912 -4.99862 1.000 21.32658 817 LEU A CA 1
ATOM 1444 C C . LEU A 1 196 ? -16.18816 -38.16844 -6.00675 1.000 22.18201 817 LEU A C 1
ATOM 1445 O O . LEU A 1 196 ? -15.69355 -37.92080 -7.12170 1.000 17.35507 817 LEU A O 1
ATOM 1450 N N . PRO A 1 197 ? -17.43514 -37.77536 -5.71796 1.000 22.03126 818 PRO A N 1
ATOM 1451 C CA . PRO A 1 197 ? -18.17946 -36.95656 -6.69464 1.000 17.44669 818 PRO A CA 1
ATOM 1452 C C . PRO A 1 197 ? -17.56771 -35.58118 -6.94917 1.000 18.24270 818 PRO A C 1
ATOM 1453 O O . PRO A 1 197 ? -17.95795 -34.92735 -7.92328 1.000 19.08614 818 PRO A O 1
ATOM 1457 N N . GLN A 1 198 ? -16.63186 -35.12058 -6.11914 1.000 19.06130 819 GLN A N 1
ATOM 1458 C CA . GLN A 1 198 ? -15.97422 -33.83835 -6.34255 1.000 19.49342 819 GLN A CA 1
ATOM 1459 C C . GLN A 1 198 ? -14.69361 -33.96112 -7.15984 1.000 21.46372 819 GLN A C 1
ATOM 1460 O O . GLN A 1 198 ? -14.15072 -32.93810 -7.59371 1.000 18.62294 819 GLN A O 1
ATOM 1466 N N . ALA A 1 199 ? -14.20260 -35.17727 -7.37657 1.000 18.61366 820 ALA A N 1
ATOM 1467 C CA . ALA A 1 199 ? -13.03993 -35.39174 -8.22006 1.000 17.72409 820 ALA A CA 1
ATOM 1468 C C . ALA A 1 199 ? -13.43988 -35.35079 -9.69011 1.000 23.14224 820 ALA A C 1
ATOM 1469 O O . ALA A 1 199 ? -14.57876 -35.65789 -10.05455 1.000 20.28725 820 ALA A O 1
ATOM 1471 N N . ASP A 1 200 ? -12.48802 -34.96084 -10.53975 1.000 18.37379 821 ASP A N 1
ATOM 1472 C CA . ASP A 1 200 ? -12.74245 -34.97310 -11.97624 1.000 22.29240 821 ASP A CA 1
ATOM 1473 C C . ASP A 1 200 ? -12.66328 -36.39016 -12.53306 1.000 23.21486 821 ASP A C 1
ATOM 1474 O O . ASP A 1 200 ? -13.53833 -36.82190 -13.29249 1.000 23.38519 821 ASP A O 1
ATOM 1479 N N . TRP A 1 201 ? -11.62893 -37.13035 -12.15654 1.000 18.88926 822 TRP A N 1
ATOM 1480 C CA . TRP A 1 201 ? -11.44517 -38.49351 -12.61699 1.000 20.84390 822 TRP A CA 1
ATOM 1481 C C . TRP A 1 201 ? -11.12194 -39.38746 -11.43205 1.000 17.79983 822 TRP A C 1
ATOM 1482 O O . TRP A 1 201 ? -10.56951 -38.93745 -10.42414 1.000 18.28911 822 TRP A O 1
ATOM 1493 N N . ILE A 1 202 ? -11.47734 -40.66058 -11.56720 1.000 18.80061 823 ILE A N 1
ATOM 1494 C CA . ILE A 1 202 ? -11.22578 -41.66925 -10.54965 1.000 18.58988 823 ILE A CA 1
ATOM 1495 C C . ILE A 1 202 ? -10.42826 -42.79667 -11.18138 1.000 17.37622 823 ILE A C 1
ATOM 1496 O O . ILE A 1 202 ? -10.78954 -43.29098 -12.25427 1.000 21.03759 823 ILE A O 1
ATOM 1501 N N . ILE A 1 203 ? -9.35319 -43.20231 -10.51225 1.000 24.58127 824 ILE A N 1
ATOM 1502 C CA . ILE A 1 203 ? -8.57589 -44.38818 -10.86030 1.000 17.27970 824 ILE A CA 1
ATOM 1503 C C . ILE A 1 203 ? -8.78577 -45.41885 -9.75735 1.000 20.59151 824 ILE A C 1
ATOM 1504 O O . ILE A 1 203 ? -8.54153 -45.13189 -8.57817 1.000 20.04811 824 ILE A O 1
ATOM 1509 N N . VAL A 1 204 ? -9.24903 -46.61008 -10.12851 1.000 19.07458 825 VAL A N 1
ATOM 1510 C CA . VAL A 1 204 ? -9.38518 -47.72952 -9.20029 1.000 19.28002 825 VAL A CA 1
ATOM 1511 C C . VAL A 1 204 ? -8.26210 -48.71746 -9.48393 1.000 17.96271 825 VAL A C 1
ATOM 1512 O O . VAL A 1 204 ? -8.07713 -49.14278 -10.63147 1.000 15.45698 825 VAL A O 1
ATOM 1516 N N . LEU A 1 205 ? -7.51317 -49.07360 -8.44049 1.000 16.38931 826 LEU A N 1
ATOM 1517 C CA . LEU A 1 205 ? -6.38679 -49.98932 -8.53358 1.000 16.61875 826 LEU A CA 1
ATOM 1518 C C . LEU A 1 205 ? -6.74006 -51.33581 -7.91610 1.000 16.38025 826 LEU A C 1
ATOM 1519 O O . LEU A 1 205 ? -7.49844 -51.41700 -6.94566 1.000 13.78341 826 LEU A O 1
ATOM 1524 N N . ALA A 1 206 ? -6.17172 -52.39481 -8.48672 1.000 15.30377 827 ALA A N 1
ATOM 1525 C CA . ALA A 1 206 ? -6.27239 -53.73198 -7.91745 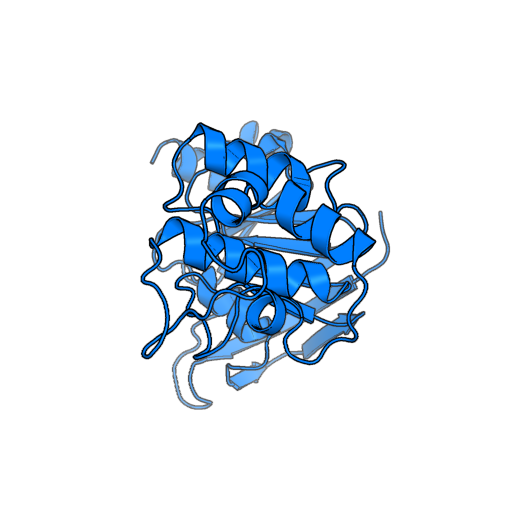1.000 17.16857 827 ALA A CA 1
ATOM 1526 C C . ALA A 1 206 ? -4.92246 -54.41086 -8.07280 1.000 16.63137 827 ALA A C 1
ATOM 1527 O O . ALA A 1 206 ? -4.41417 -54.51813 -9.19315 1.000 16.46975 827 ALA A O 1
ATOM 1529 N N . ASN A 1 207 ? -4.34223 -54.84756 -6.95201 1.000 13.63441 828 ASN A N 1
ATOM 1530 C CA . ASN A 1 207 ? -3.09304 -55.61069 -6.94641 1.000 15.61314 828 ASN A CA 1
ATOM 1531 C C . ASN A 1 207 ? -1.99288 -54.90444 -7.74290 1.000 16.87463 828 ASN A C 1
ATOM 1532 O O . ASN A 1 207 ? -1.31434 -55.50316 -8.58153 1.000 16.80888 828 ASN A O 1
ATOM 1537 N N . GLY A 1 208 ? -1.82985 -53.60737 -7.48793 1.000 14.31975 829 GLY A N 1
ATOM 1538 C CA . GLY A 1 208 ? -0.76942 -52.85443 -8.13235 1.000 17.22076 829 GLY A CA 1
ATOM 1539 C C . GLY A 1 208 ? -0.98632 -52.53595 -9.59678 1.000 15.40636 829 GLY A C 1
ATOM 1540 O O . GLY A 1 208 ? -0.02217 -52.22549 -10.30358 1.000 16.88748 829 GLY A O 1
ATOM 1541 N N . ALA A 1 209 ? -2.22535 -52.59022 -10.07643 1.000 14.84475 830 ALA A N 1
ATOM 1542 C CA . ALA A 1 209 ? -2.52153 -52.29776 -11.47149 1.000 17.19655 830 ALA A CA 1
ATOM 1543 C C . ALA A 1 209 ? -3.83857 -51.54572 -11.55787 1.000 15.69578 830 ALA A C 1
ATOM 1544 O O . ALA A 1 209 ? -4.68405 -51.62692 -10.66338 1.000 14.30622 830 ALA A O 1
ATOM 1546 N N . ILE A 1 210 ? -4.01209 -50.82547 -12.66077 1.000 16.18275 831 ILE A N 1
ATOM 1547 C CA . ILE A 1 210 ? -5.24378 -50.08062 -12.88876 1.000 16.60142 831 ILE A CA 1
ATOM 1548 C C . ILE A 1 210 ? -6.32711 -51.04021 -13.35774 1.000 18.59069 831 ILE A C 1
ATOM 1549 O O . ILE A 1 210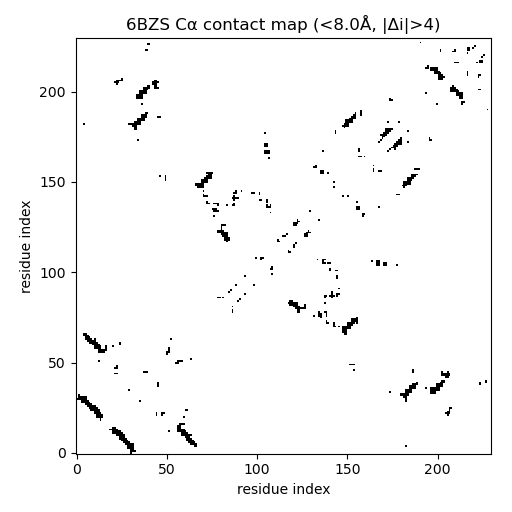 ? -6.13573 -51.79177 -14.32371 1.000 16.52102 831 ILE A O 1
ATOM 1554 N N . ALA A 1 211 ? -7.47264 -51.00803 -12.67261 1.000 14.59785 832 ALA A N 1
ATOM 1555 C CA . ALA A 1 211 ? -8.63487 -51.82026 -13.00703 1.000 17.73477 832 ALA A CA 1
ATOM 1556 C C . ALA A 1 211 ? -9.74519 -51.05183 -13.71084 1.000 19.22971 832 ALA A C 1
ATOM 1557 O O . ALA A 1 211 ? -10.50285 -51.65962 -14.46895 1.000 22.38208 832 ALA A O 1
ATOM 1559 N N . GLU A 1 212 ? -9.85350 -49.74035 -13.48295 1.000 14.86545 833 GLU A N 1
ATOM 1560 C CA . GLU A 1 212 ? -10.95320 -48.91739 -13.97167 1.000 18.57685 833 GLU A CA 1
ATOM 1561 C C . GLU A 1 212 ? -10.54329 -47.45440 -13.92155 1.000 19.04676 833 GLU A C 1
ATOM 1562 O O . GLU A 1 212 ? -9.84119 -47.03093 -12.99999 1.000 14.67136 833 GLU A O 1
ATOM 1568 N N . MET A 1 213 ? -11.02497 -46.67834 -14.89377 1.000 15.38485 834 MET A N 1
ATOM 1569 C CA . MET A 1 213 ? -10.84626 -45.23187 -14.86072 1.000 20.19627 834 MET A CA 1
ATOM 1570 C C . MET A 1 213 ? -12.07249 -44.54393 -15.43660 1.000 20.34276 834 MET A C 1
ATOM 1571 O O . MET A 1 213 ? -12.52444 -44.89627 -16.52785 1.000 21.69055 834 MET A O 1
ATOM 1576 N N . GLY A 1 214 ? -12.59254 -43.55973 -14.71382 1.000 22.21472 835 GLY A N 1
ATOM 1577 C CA . GLY A 1 214 ? -13.69003 -42.76188 -15.22736 1.000 22.49391 835 GLY A CA 1
ATOM 1578 C C . GLY A 1 214 ? -14.06541 -41.68999 -14.22928 1.000 27.34167 835 GLY A C 1
ATOM 1579 O O . GLY A 1 214 ? -13.46158 -41.56366 -13.15952 1.000 23.08307 835 GLY A O 1
ATOM 1580 N N . SER A 1 215 ? -15.07298 -40.90298 -14.60076 1.000 27.81789 836 SER A N 1
ATOM 1581 C CA . SER A 1 215 ? -15.63509 -39.93479 -13.67268 1.000 22.61449 836 SER A CA 1
ATOM 1582 C C . SER A 1 215 ? -16.48503 -40.65915 -12.63027 1.000 22.42984 836 SER A C 1
ATOM 1583 O O . SER A 1 215 ? -16.66155 -41.88100 -12.66958 1.000 21.81885 836 SER A O 1
ATOM 1586 N N . TYR A 1 216 ? -17.01922 -39.89337 -11.67632 1.000 22.64519 837 TYR A N 1
ATOM 1587 C CA . TYR A 1 216 ? -17.79734 -40.50768 -10.60504 1.000 26.62125 837 TYR A CA 1
ATOM 1588 C C . TYR A 1 216 ? -19.05498 -41.17392 -11.15031 1.000 22.82678 837 TYR A C 1
ATOM 1589 O O . TYR A 1 216 ? -19.32202 -42.34541 -10.85775 1.000 25.54574 837 TYR A O 1
ATOM 1598 N N . GLN A 1 217 ? -19.83905 -40.44478 -11.95099 1.000 21.69320 838 GLN A N 1
ATOM 1599 C CA . GLN A 1 217 ? -21.07912 -41.01090 -12.47785 1.000 28.50044 838 GLN A CA 1
ATOM 1600 C C . GLN A 1 217 ? -20.80182 -42.15465 -13.44872 1.000 29.19481 838 GLN A C 1
ATOM 1601 O O . GLN A 1 217 ? -21.53726 -43.14834 -13.46550 1.000 27.64604 838 GLN A O 1
ATOM 1607 N N . GLU A 1 218 ? -19.75022 -42.03034 -14.26464 1.000 25.26324 839 GLU A N 1
ATOM 1608 C CA . GLU A 1 218 ? -19.34680 -43.11997 -15.15026 1.000 26.47325 839 GLU A CA 1
ATOM 1609 C C . GLU A 1 218 ? -19.11791 -44.40955 -14.36977 1.000 28.26842 839 GLU A C 1
ATOM 1610 O O . GLU A 1 218 ? -19.73850 -45.44240 -14.64792 1.000 30.69952 839 GLU A O 1
ATOM 1616 N N . LEU A 1 219 ? -18.22088 -44.37021 -13.38461 1.000 24.52993 840 LEU A N 1
ATOM 1617 C CA . LEU A 1 219 ? -17.91660 -45.58068 -12.63177 1.000 29.96688 840 LEU A CA 1
ATOM 1618 C C . LEU A 1 219 ? -19.06482 -46.02271 -11.73790 1.000 30.42617 840 LEU A C 1
ATOM 1619 O O . LEU A 1 219 ? -19.04199 -47.15628 -11.25014 1.000 29.69102 840 LEU A O 1
ATOM 1624 N N . LEU A 1 220 ? -20.05594 -45.16313 -11.50369 1.000 29.30993 841 LEU A N 1
ATOM 1625 C CA . LEU A 1 220 ? -21.18579 -45.55449 -10.66904 1.000 34.81645 841 LEU A CA 1
ATOM 1626 C C . LEU A 1 220 ? -22.22017 -46.32760 -11.47641 1.000 35.05184 841 LEU A C 1
ATOM 1627 O O . LEU A 1 220 ? -22.67858 -47.39260 -11.04906 1.000 43.55725 841 LEU A O 1
ATOM 1632 N N . GLN A 1 221 ? -22.59828 -45.80810 -12.64851 1.000 35.18805 842 GLN A N 1
ATOM 1633 C CA . GLN A 1 221 ? -23.54398 -46.52837 -13.49609 1.000 44.06041 842 GLN A CA 1
ATOM 1634 C C . GLN A 1 221 ? -22.94655 -47.84645 -13.96586 1.000 47.37881 842 GLN A C 1
ATOM 1635 O O . GLN A 1 221 ? -23.63941 -48.86774 -14.02847 1.000 51.84245 842 GLN A O 1
ATOM 1641 N N . ARG A 1 222 ? -21.66300 -47.84159 -14.30188 1.000 46.21815 843 ARG A N 1
ATOM 1642 C CA . ARG A 1 222 ? -20.90966 -49.08222 -14.36911 1.000 41.28502 843 ARG A CA 1
ATOM 1643 C C . ARG A 1 222 ? -20.94363 -49.75072 -13.00229 1.000 44.54945 843 ARG A C 1
ATOM 1644 O O . ARG A 1 222 ? -20.59582 -49.13099 -11.99464 1.000 50.31666 843 ARG A O 1
ATOM 1652 N N . LYS A 1 223 ? -21.39129 -50.99905 -12.94423 1.000 45.98746 844 LYS A N 1
ATOM 1653 C CA . LYS A 1 223 ? -21.44375 -51.70489 -11.66316 1.000 48.58032 844 LYS A CA 1
ATOM 1654 C C . LYS A 1 223 ? -20.20524 -52.58670 -11.52869 1.000 47.68574 844 LYS A C 1
ATOM 1655 O O . LYS A 1 223 ? -20.23810 -53.80474 -11.70419 1.000 51.66106 844 LYS A O 1
ATOM 1661 N N . GLY A 1 224 ? -19.09193 -51.92724 -11.20914 1.000 37.19495 845 GLY A N 1
ATOM 1662 C CA . GLY A 1 224 ? -17.79847 -52.57657 -11.26422 1.000 36.83521 845 GLY A CA 1
ATOM 1663 C C . GLY A 1 224 ? -16.93650 -52.40520 -10.03249 1.000 38.66030 845 GLY A C 1
ATOM 1664 O O . GLY A 1 224 ? -17.40655 -52.59840 -8.90697 1.000 37.27845 845 GLY A O 1
ATOM 1665 N N . ALA A 1 225 ? -15.66613 -52.03683 -10.23676 1.000 36.02861 846 ALA A N 1
ATOM 1666 C CA . ALA A 1 225 ? -14.69830 -52.07438 -9.14159 1.000 33.78548 846 ALA A CA 1
ATOM 1667 C C . ALA A 1 225 ? -14.94957 -50.96675 -8.12349 1.000 26.76794 846 ALA A C 1
ATOM 1668 O O . ALA A 1 225 ? -14.86742 -51.20186 -6.91258 1.000 29.76276 846 ALA A O 1
ATOM 1670 N N . LEU A 1 226 ? -15.24150 -49.75191 -8.58796 1.000 23.13561 847 LEU A N 1
ATOM 1671 C CA . LEU A 1 226 ? -15.52593 -48.66918 -7.65285 1.000 28.32426 847 LEU A CA 1
ATOM 1672 C C . LEU A 1 226 ? -16.79308 -48.95277 -6.85480 1.000 30.11304 847 LEU A C 1
ATOM 1673 O O . LEU A 1 226 ? -16.82773 -48.74056 -5.63569 1.000 25.81090 847 LEU A O 1
ATOM 1678 N N . VAL A 1 227 ? -17.84120 -49.43679 -7.52322 1.000 28.74299 848 VAL A N 1
ATOM 1679 C CA . VAL A 1 227 ? -19.07551 -49.77052 -6.82003 1.000 34.25002 848 VAL A CA 1
ATOM 1680 C C . VAL A 1 227 ? -18.83490 -50.91159 -5.83762 1.000 35.40764 848 VAL A C 1
ATOM 1681 O O . VAL A 1 227 ? -19.34047 -50.89429 -4.70797 1.000 33.13319 848 VAL A O 1
ATOM 1685 N N . CYS A 1 228 ? -18.03855 -51.90680 -6.23877 1.000 29.91166 849 CYS A N 1
ATOM 1686 C CA . CYS A 1 228 ? -17.70996 -52.99723 -5.32596 1.000 35.69433 849 CYS A CA 1
ATOM 1687 C C . CYS A 1 228 ? -16.98381 -52.48260 -4.09138 1.000 35.11187 849 CYS A C 1
ATOM 1688 O O . CYS A 1 228 ? -17.22503 -52.95589 -2.97494 1.000 38.64850 849 CYS A O 1
ATOM 1691 N N . LEU A 1 229 ? -16.09051 -51.51109 -4.27057 1.000 32.13626 850 LEU A N 1
ATOM 1692 C CA . LEU A 1 229 ? -15.37124 -50.96606 -3.12839 1.000 34.28217 850 LEU A CA 1
ATOM 1693 C C . LEU A 1 229 ? -16.26761 -50.07833 -2.27405 1.000 36.88867 850 LEU A C 1
ATOM 1694 O O . LEU A 1 229 ? -16.12472 -50.06103 -1.04512 1.000 31.33853 850 LEU A O 1
ATOM 1699 N N . LEU A 1 230 ? -17.19663 -49.34549 -2.90060 1.000 34.06360 851 LEU A N 1
ATOM 1700 C CA . LEU A 1 230 ? -18.16646 -48.56441 -2.13744 1.000 34.05713 851 LEU A CA 1
ATOM 1701 C C . LEU A 1 230 ? -19.03331 -49.46868 -1.27361 1.000 38.12323 851 LEU A C 1
ATOM 1702 O O . LEU A 1 230 ? -19.35566 -49.12824 -0.12899 1.000 34.06661 851 LEU A O 1
ATOM 1707 N N . ASP A 1 231 ? -19.42814 -50.62447 -1.81189 1.000 37.54363 852 ASP A N 1
ATOM 1708 C CA . ASP A 1 231 ? -20.18407 -51.58753 -1.02216 1.000 42.40196 852 ASP A CA 1
ATOM 1709 C C . ASP A 1 231 ? -19.34427 -52.14778 0.11693 1.000 43.66240 852 ASP A C 1
ATOM 1710 O O . ASP A 1 231 ? -19.89078 -52.54707 1.15066 1.000 47.84303 852 ASP A O 1
ATOM 1715 N N . GLN A 1 232 ? -18.02549 -52.17302 -0.04621 1.000 43.82828 853 GLN A N 1
ATOM 1716 C CA . GLN A 1 232 ? -17.12559 -52.58063 1.02295 1.000 42.52055 853 GLN A CA 1
ATOM 1717 C C . GLN A 1 232 ? -16.87421 -51.41807 1.98179 1.000 44.16225 853 GLN A C 1
ATOM 1718 O O . GLN A 1 232 ? -16.90488 -51.58617 3.20051 1.000 42.95269 853 GLN A O 1
#

Nearest PDB structures (foldseek):
  6bzs-assembly1_A  TM=1.004E+00  e=2.116E-54  Homo sapiens
  2cbz-assembly1_A  TM=9.845E-01  e=3.649E-38  Homo sapiens
  8hvh-assembly1_A  TM=9.712E-01  e=5.315E-35  Homo sapiens
  8jxq-assembly1_A  TM=9.746E-01  e=7.469E-34  Homo sapiens
  8vt4-assembly1_B  TM=9.490E-01  e=2.452E-35  Homo sapiens

Secondary structure (DSSP, 8-state):
-PPEEEEEEEEEEESSTTSPPSEEEEEEEEETT-EEEEE-STTSSHHHHHHHHTT-SEEEEEEEEE-S-EEEE-SS----SEEHHHHHHTTSPP-HHHHHHHHHHTT-HHHHHHSTTGGG-EESSSSB---HHHHHHHHHHHHHHTT-SEEEEESTTSSS-HHHHHHHIIIIISTTSTTTTSEEEEE-SS-TTGGGSSEEEEEETTEEEEEE-HHHHHHTTSHHHHHHH-